Protein AF-A0A9W8ZQU9-F1 (afdb_monomer)

Foldseek 3Di:
DFDWDKDALQCQALQDDDDPLGHPADNQLGFHQGAQVLLQVLLVVVVWDKDKDQQDHRPVCLQRGIMITTRQADPNDGPDPQCPDPRSSSSSSSVSSCVVCVVGGDDPPFALDDPPDDDDDDDDDDDDDDDDDDDDDDDDDDDDDDDDDDDPPDPDPDPDRRGDDDPPDDDPPRRGRPSGPPDPPCVVVVVVVVVVVVVVVPDDDDDDDDDDDDDDDDDDDDDDDDDDDDDDD

Radius of gyration: 33.81 Å; Cα contacts (8 Å, |Δi|>4): 257; chains: 1; bounding box: 69×83×119 Å

pLDDT: mean 73.37, std 24.76, range [27.5, 98.31]

Nearest PDB structures (foldseek):
  4xco-assembly2_B  TM=8.995E-01  e=3.316E-06  Methanocaldococcus jannaschii
  1l9a-assembly1_A  TM=8.900E-01  e=5.916E-06  Methanocaldococcus jannaschii

InterPro domains:
  IPR002778 Signal recognition particle, SRP19 subunit [PF01922] (6-99)
  IPR002778 Signal recognition particle, SRP19 subunit [PTHR17453] (2-133)
  IPR036521 Signal recognition particle, subunit SRP19-like superfamily [G3DSA:3.30.56.30] (1-106)
  IPR036521 Signal recognition particle, subunit SRP19-like superfamily [SSF69695] (2-101)

Structure (mmCIF, N/CA/C/O backbone):
data_AF-A0A9W8ZQU9-F1
#
_entry.id   AF-A0A9W8ZQU9-F1
#
loop_
_atom_site.group_PDB
_atom_site.id
_atom_site.type_symbol
_atom_site.label_atom_id
_atom_site.label_alt_id
_atom_site.label_comp_id
_atom_site.label_asym_id
_atom_site.label_entity_id
_atom_site.label_seq_id
_atom_site.pdbx_PDB_ins_code
_atom_site.Cartn_x
_atom_site.Cartn_y
_atom_site.Cartn_z
_atom_site.occupancy
_atom_site.B_iso_or_equiv
_atom_site.auth_seq_id
_atom_site.auth_comp_id
_atom_site.auth_asym_id
_atom_site.auth_atom_id
_atom_site.pdbx_PDB_model_num
ATOM 1 N N . MET A 1 1 ? -18.386 15.414 2.608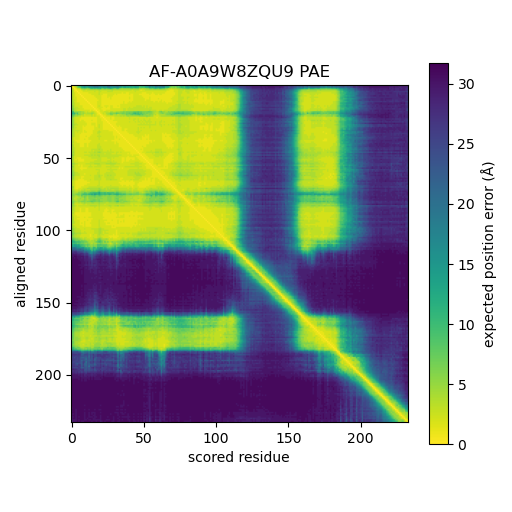 1.00 53.41 1 MET A N 1
ATOM 2 C CA . MET A 1 1 ? -17.257 15.337 1.648 1.00 53.41 1 MET A CA 1
ATOM 3 C C . MET A 1 1 ? -16.616 13.950 1.698 1.00 53.41 1 MET A C 1
ATOM 5 O O . MET A 1 1 ? -16.324 13.458 2.784 1.00 53.41 1 MET A O 1
ATOM 9 N N . ALA A 1 2 ? -16.430 13.291 0.553 1.00 63.94 2 ALA A N 1
ATOM 10 C CA . ALA A 1 2 ? -15.767 11.988 0.476 1.00 63.94 2 ALA A CA 1
ATOM 11 C C . ALA A 1 2 ? -14.252 12.132 0.701 1.00 63.94 2 ALA A C 1
ATOM 13 O O . ALA A 1 2 ? -13.556 12.762 -0.095 1.00 63.94 2 ALA A O 1
ATOM 14 N N . ARG A 1 3 ? -13.722 11.546 1.782 1.00 85.62 3 ARG A N 1
ATOM 15 C CA . ARG A 1 3 ? -12.283 11.587 2.073 1.00 85.62 3 ARG A CA 1
ATOM 16 C C . ARG A 1 3 ? -11.580 10.389 1.441 1.00 85.62 3 ARG A C 1
ATOM 18 O O . ARG A 1 3 ? -11.618 9.279 1.968 1.00 85.62 3 ARG A O 1
ATOM 25 N N . TRP A 1 4 ? -10.874 10.642 0.347 1.00 94.19 4 TRP A N 1
ATOM 26 C CA . TRP A 1 4 ? -10.015 9.657 -0.305 1.00 94.19 4 TRP A CA 1
ATOM 27 C C . TRP A 1 4 ? -8.680 9.529 0.427 1.00 94.19 4 TRP A C 1
ATOM 29 O O . TRP A 1 4 ? -7.994 10.520 0.676 1.00 94.19 4 TRP A O 1
ATOM 39 N N . THR A 1 5 ? -8.294 8.303 0.771 1.00 95.62 5 THR A N 1
ATOM 40 C CA . THR A 1 5 ? -7.029 8.010 1.452 1.00 95.62 5 THR A CA 1
ATOM 41 C C . THR A 1 5 ? -6.006 7.478 0.465 1.00 95.62 5 THR A C 1
ATOM 43 O O . THR A 1 5 ? -6.254 6.480 -0.198 1.00 95.62 5 THR A O 1
ATOM 46 N N . CYS A 1 6 ? -4.834 8.108 0.400 1.00 96.56 6 CYS A N 1
ATOM 47 C CA . CYS A 1 6 ? -3.741 7.629 -0.441 1.00 96.56 6 CYS A CA 1
ATOM 48 C C . CYS A 1 6 ? -3.002 6.456 0.218 1.00 96.56 6 CYS A C 1
ATOM 50 O O . CYS A 1 6 ? -2.602 6.529 1.396 1.00 96.56 6 CYS A O 1
ATOM 52 N N . ILE A 1 7 ? -2.790 5.412 -0.575 1.00 97.81 7 ILE A N 1
ATOM 53 C CA . ILE A 1 7 ? -2.029 4.209 -0.256 1.00 97.81 7 ILE A CA 1
ATOM 54 C C . ILE A 1 7 ? -0.961 4.030 -1.335 1.00 97.81 7 ILE A C 1
ATOM 56 O O . ILE A 1 7 ? -1.252 4.119 -2.526 1.00 97.81 7 ILE A O 1
ATOM 60 N N . TYR A 1 8 ? 0.275 3.804 -0.900 1.00 98.06 8 TYR A N 1
ATOM 61 C CA . TYR A 1 8 ? 1.412 3.507 -1.767 1.00 98.06 8 TYR A CA 1
ATOM 62 C C . TYR A 1 8 ? 1.930 2.097 -1.457 1.00 98.06 8 TYR A C 1
ATOM 64 O O . TYR A 1 8 ? 1.842 1.690 -0.291 1.00 98.06 8 TYR A O 1
ATOM 72 N N . PRO A 1 9 ? 2.520 1.385 -2.436 1.00 97.81 9 PRO A N 1
ATOM 73 C CA . PRO A 1 9 ? 3.070 0.043 -2.234 1.00 97.81 9 PRO A CA 1
ATOM 74 C C . PRO A 1 9 ? 4.054 -0.069 -1.064 1.00 97.81 9 PRO A C 1
ATOM 76 O O . PRO A 1 9 ? 3.943 -0.992 -0.258 1.00 97.81 9 PRO A O 1
ATOM 79 N N . ILE A 1 10 ? 4.926 0.931 -0.878 1.00 97.69 10 ILE A N 1
ATOM 80 C CA . ILE A 1 10 ? 5.896 0.981 0.230 1.00 97.69 10 ILE A CA 1
ATOM 81 C C . ILE A 1 10 ? 5.261 0.787 1.624 1.00 97.69 10 ILE A C 1
ATOM 83 O O . ILE A 1 10 ? 5.916 0.309 2.549 1.00 97.69 10 ILE A O 1
ATOM 87 N N . TYR A 1 11 ? 3.978 1.125 1.810 1.00 98.06 11 TYR A N 1
ATOM 88 C CA . TYR A 1 11 ? 3.310 1.004 3.112 1.00 98.06 11 TYR A CA 1
ATOM 89 C C . TYR A 1 11 ? 3.117 -0.441 3.575 1.00 98.06 11 TYR A C 1
ATOM 91 O O . TYR A 1 11 ? 2.966 -0.659 4.780 1.00 98.06 11 TYR A O 1
ATOM 99 N N . ILE A 1 12 ? 3.164 -1.409 2.661 1.00 97.88 12 ILE A N 1
ATOM 100 C CA . ILE A 1 12 ? 3.008 -2.840 2.948 1.00 97.88 12 ILE A CA 1
ATOM 101 C C . ILE A 1 12 ? 4.205 -3.673 2.466 1.00 97.88 12 ILE A C 1
ATOM 103 O O . ILE A 1 12 ? 4.113 -4.893 2.398 1.00 97.88 12 ILE A O 1
ATOM 107 N N . ASP A 1 13 ? 5.341 -3.034 2.171 1.00 97.00 13 ASP A N 1
ATOM 108 C CA . ASP A 1 13 ? 6.535 -3.705 1.647 1.00 97.00 13 ASP A CA 1
ATOM 109 C C . ASP A 1 13 ? 7.378 -4.357 2.751 1.00 97.00 13 ASP A C 1
ATOM 111 O O . ASP A 1 13 ? 7.954 -3.675 3.605 1.00 97.00 13 ASP A O 1
ATOM 115 N N . ALA A 1 14 ? 7.498 -5.684 2.707 1.00 96.06 14 ALA A N 1
ATOM 116 C CA . ALA A 1 14 ? 8.257 -6.491 3.660 1.00 96.06 14 ALA A CA 1
ATOM 117 C C . ALA A 1 14 ? 9.757 -6.150 3.719 1.00 96.06 14 ALA A C 1
ATOM 119 O O . ALA A 1 14 ? 10.358 -6.288 4.798 1.00 96.06 14 ALA A O 1
ATOM 120 N N . LYS A 1 15 ? 10.322 -5.651 2.604 1.00 93.31 15 LYS A N 1
ATOM 121 C CA . LYS A 1 15 ? 11.734 -5.244 2.469 1.00 93.31 15 LYS A CA 1
ATOM 122 C C . LYS A 1 15 ? 12.073 -4.017 3.313 1.00 93.31 15 LYS A C 1
ATOM 124 O O . LYS A 1 15 ? 13.226 -3.804 3.676 1.00 93.31 15 LYS A O 1
ATOM 129 N N . ARG A 1 16 ? 11.077 -3.188 3.633 1.00 94.56 16 ARG A N 1
ATOM 130 C CA . ARG A 1 16 ? 11.284 -1.906 4.311 1.00 94.56 16 ARG A CA 1
ATOM 131 C C . ARG A 1 16 ? 11.193 -2.053 5.846 1.00 94.56 16 ARG A C 1
ATOM 133 O O . ARG A 1 16 ? 10.518 -2.957 6.357 1.00 94.56 16 ARG A O 1
ATOM 140 N N . PRO A 1 17 ? 11.868 -1.185 6.625 1.00 94.31 17 PRO A N 1
ATOM 141 C CA . PRO A 1 17 ? 11.692 -1.100 8.075 1.00 94.31 17 PRO A CA 1
ATOM 142 C C . PRO A 1 17 ? 10.257 -0.715 8.444 1.00 94.31 17 PRO A C 1
ATOM 144 O O . PRO A 1 17 ? 9.567 -0.020 7.697 1.00 94.31 17 PRO A O 1
ATOM 147 N N . TYR A 1 18 ? 9.829 -1.131 9.638 1.00 94.38 18 TYR A N 1
ATOM 148 C CA . TYR A 1 18 ? 8.574 -0.662 10.222 1.00 94.38 18 TYR A CA 1
ATOM 149 C C . TYR A 1 18 ? 8.735 0.783 10.700 1.00 94.38 18 TYR A C 1
ATOM 151 O O . TYR A 1 18 ? 9.648 1.066 11.473 1.00 94.38 18 TYR A O 1
ATOM 159 N N . GLY A 1 19 ? 7.850 1.681 10.276 1.00 90.69 19 GLY A N 1
ATOM 160 C CA . GLY A 1 19 ? 7.850 3.057 10.756 1.00 90.69 19 GLY A CA 1
ATOM 161 C C . GLY A 1 19 ? 7.095 4.031 9.860 1.00 90.69 19 GLY A C 1
ATOM 162 O O . GLY A 1 19 ? 6.617 3.708 8.768 1.00 90.69 19 GLY A O 1
ATOM 163 N N . THR A 1 20 ? 6.997 5.270 10.332 1.00 83.88 20 THR A N 1
ATOM 164 C CA . THR A 1 20 ? 6.356 6.352 9.584 1.00 83.88 20 THR A CA 1
ATOM 165 C C . THR A 1 20 ? 7.150 6.660 8.311 1.00 83.88 20 THR A C 1
ATOM 167 O O . THR A 1 20 ? 8.362 6.845 8.338 1.00 83.88 20 THR A O 1
ATOM 170 N N . GLY A 1 21 ? 6.454 6.705 7.172 1.00 87.81 21 GLY A N 1
ATOM 171 C CA . GLY A 1 21 ? 7.047 7.018 5.865 1.00 87.81 21 GLY A CA 1
ATOM 172 C C . GLY A 1 21 ? 7.526 5.813 5.049 1.00 87.81 21 GLY A C 1
ATOM 173 O O . GLY A 1 21 ? 7.875 6.000 3.888 1.00 87.81 21 GLY A O 1
ATOM 174 N N . GLN A 1 22 ? 7.503 4.598 5.607 1.00 94.56 22 GLN A N 1
ATOM 175 C CA . GLN A 1 22 ? 7.806 3.350 4.892 1.00 94.56 22 GLN A CA 1
ATOM 176 C C . GLN A 1 22 ? 6.730 2.303 5.212 1.00 94.56 22 GLN A C 1
ATOM 178 O O . GLN A 1 22 ? 5.545 2.642 5.149 1.00 94.56 22 GLN A O 1
ATOM 183 N N . ARG A 1 23 ? 7.101 1.069 5.584 1.00 96.75 23 ARG A N 1
ATOM 184 C CA . ARG A 1 23 ? 6.143 0.019 5.939 1.00 96.75 23 ARG A CA 1
ATOM 185 C C . ARG A 1 23 ? 5.401 0.364 7.231 1.00 96.75 23 ARG A C 1
ATOM 187 O O . ARG A 1 23 ? 6.013 0.663 8.254 1.00 96.75 23 ARG A O 1
ATOM 194 N N . ARG A 1 24 ? 4.073 0.249 7.198 1.00 96.94 24 ARG A N 1
ATOM 195 C CA . ARG A 1 24 ? 3.153 0.594 8.300 1.00 96.94 24 ARG A CA 1
ATOM 196 C C . ARG A 1 24 ? 2.382 -0.603 8.864 1.00 96.94 24 ARG A C 1
ATOM 198 O O . ARG A 1 24 ? 1.516 -0.420 9.714 1.00 96.94 24 ARG A O 1
ATOM 205 N N . VAL A 1 25 ? 2.679 -1.806 8.383 1.00 96.88 25 VAL A N 1
ATOM 206 C CA . VAL A 1 25 ? 2.105 -3.077 8.846 1.00 96.88 25 VAL A CA 1
ATOM 207 C C . VAL A 1 25 ? 3.210 -3.996 9.367 1.00 96.88 25 VAL A C 1
ATOM 209 O O . VAL A 1 25 ? 4.384 -3.844 9.010 1.00 96.88 25 VAL A O 1
ATOM 212 N N . GLU A 1 26 ? 2.852 -4.924 10.250 1.00 95.81 26 GLU A N 1
ATOM 213 C CA . GLU A 1 26 ? 3.770 -5.957 10.742 1.00 95.81 26 GLU A CA 1
ATOM 214 C C . GLU A 1 26 ? 4.335 -6.776 9.585 1.00 95.81 26 GLU A C 1
ATOM 216 O O . GLU A 1 26 ? 3.659 -6.986 8.581 1.00 95.81 26 GLU A O 1
ATOM 221 N N . ARG A 1 27 ? 5.574 -7.264 9.727 1.00 94.81 27 ARG A N 1
ATOM 222 C CA . ARG A 1 27 ? 6.232 -7.971 8.625 1.00 94.81 27 ARG A CA 1
ATOM 223 C C . ARG A 1 27 ? 5.443 -9.205 8.192 1.00 94.81 27 ARG A C 1
ATOM 225 O O . ARG A 1 27 ? 5.189 -9.318 7.009 1.00 94.81 27 ARG A O 1
ATOM 232 N N . ALA A 1 28 ? 4.974 -10.044 9.112 1.00 95.69 28 ALA A N 1
ATOM 233 C CA . ALA A 1 28 ? 4.186 -11.237 8.771 1.00 95.69 28 ALA A CA 1
ATOM 234 C C . ALA A 1 28 ? 2.899 -10.918 7.982 1.00 95.69 28 ALA A C 1
ATOM 236 O O . ALA A 1 28 ? 2.464 -11.699 7.144 1.00 95.69 28 ALA A O 1
ATOM 237 N N . LYS A 1 29 ? 2.317 -9.735 8.215 1.00 96.88 29 LYS A N 1
ATOM 238 C CA . LYS A 1 29 ? 1.134 -9.230 7.505 1.00 96.88 29 LYS A CA 1
ATOM 239 C C . LYS A 1 29 ? 1.488 -8.383 6.284 1.00 96.88 29 LYS A C 1
ATOM 241 O O . LYS A 1 29 ? 0.598 -7.778 5.709 1.00 96.88 29 LYS A O 1
ATOM 246 N N . SER A 1 30 ? 2.764 -8.236 5.943 1.00 97.19 30 SER A N 1
ATOM 247 C CA . SER A 1 30 ? 3.244 -7.461 4.792 1.00 97.19 30 SER A CA 1
ATOM 248 C C . SER A 1 30 ? 3.483 -8.379 3.596 1.00 97.19 30 SER A C 1
ATOM 250 O O . SER A 1 30 ? 3.223 -9.578 3.678 1.00 97.19 30 SER A O 1
ATOM 252 N N . ILE A 1 31 ? 3.937 -7.827 2.476 1.00 97.12 31 ILE A N 1
ATOM 253 C CA . ILE A 1 31 ? 4.062 -8.559 1.215 1.00 97.12 31 ILE A CA 1
ATOM 254 C C . ILE A 1 31 ? 5.461 -8.334 0.647 1.00 97.12 31 ILE A C 1
ATOM 256 O O . ILE A 1 31 ? 6.006 -7.226 0.718 1.00 97.12 31 ILE A O 1
ATOM 260 N N . TRP A 1 32 ? 6.050 -9.382 0.082 1.00 95.50 32 TRP A N 1
ATOM 261 C CA . TRP A 1 32 ? 7.216 -9.277 -0.779 1.00 95.50 32 TRP A CA 1
ATOM 262 C C . TRP A 1 32 ? 6.807 -8.697 -2.131 1.00 95.50 32 TRP A C 1
ATOM 264 O O . TRP A 1 32 ? 5.916 -9.211 -2.793 1.00 95.50 32 TRP A O 1
ATOM 274 N N . TRP A 1 33 ? 7.472 -7.612 -2.532 1.00 95.50 33 TRP A N 1
ATOM 275 C CA . TRP A 1 33 ? 7.246 -6.940 -3.820 1.00 95.50 33 TRP A CA 1
ATOM 276 C C . TRP A 1 33 ? 5.791 -6.474 -4.045 1.00 95.50 33 TRP A C 1
ATOM 278 O O . TRP A 1 33 ? 5.167 -6.843 -5.037 1.00 95.50 33 TRP A O 1
ATOM 288 N N . PRO A 1 34 ? 5.220 -5.640 -3.154 1.00 97.00 34 PRO A N 1
ATOM 289 C CA . PRO A 1 34 ? 3.865 -5.141 -3.356 1.00 97.00 34 PRO A CA 1
ATOM 290 C C . PRO A 1 34 ? 3.790 -4.260 -4.607 1.00 97.00 34 PRO A C 1
ATOM 292 O O . PRO A 1 34 ? 4.613 -3.358 -4.794 1.00 97.00 34 PRO A O 1
ATOM 295 N N . LEU A 1 35 ? 2.760 -4.473 -5.425 1.00 97.25 35 LEU A N 1
ATOM 296 C CA . LEU A 1 35 ? 2.472 -3.658 -6.601 1.00 97.25 35 LEU A CA 1
ATOM 297 C C . LEU A 1 35 ? 1.194 -2.845 -6.400 1.00 97.25 35 LEU A C 1
ATOM 299 O O . LEU A 1 35 ? 0.241 -3.270 -5.748 1.00 97.25 35 LEU A O 1
ATOM 303 N N . SER A 1 36 ? 1.148 -1.659 -7.004 1.00 97.50 36 SER A N 1
ATOM 304 C CA . SER A 1 36 ? -0.037 -0.796 -6.935 1.00 97.50 36 SER A CA 1
ATOM 305 C C . SER A 1 36 ? -1.267 -1.418 -7.608 1.00 97.50 36 SER A C 1
ATOM 307 O O . SER A 1 36 ? -2.381 -1.207 -7.133 1.00 97.50 36 SER A O 1
ATOM 309 N N . LYS A 1 37 ? -1.058 -2.233 -8.653 1.00 97.12 37 LYS A N 1
ATOM 310 C CA . LYS A 1 37 ? -2.103 -3.031 -9.313 1.00 97.12 37 LYS A CA 1
ATOM 311 C C . LYS A 1 37 ? -2.785 -3.992 -8.333 1.00 97.12 37 LYS A C 1
ATOM 313 O O . LYS A 1 37 ? -4.008 -4.018 -8.270 1.00 97.12 37 LYS A O 1
ATOM 318 N N . ASP A 1 38 ? -2.004 -4.707 -7.525 1.00 97.50 38 ASP A N 1
ATOM 319 C CA . ASP A 1 38 ? -2.534 -5.675 -6.556 1.00 97.50 38 ASP A CA 1
ATOM 320 C C . ASP A 1 38 ? -3.331 -4.975 -5.449 1.00 97.50 38 ASP A C 1
ATOM 322 O O . ASP A 1 38 ? -4.369 -5.460 -5.010 1.00 97.50 38 ASP A O 1
ATOM 326 N N . ILE A 1 39 ? -2.883 -3.786 -5.032 1.00 98.19 39 ILE A N 1
ATOM 327 C CA . ILE A 1 39 ? -3.615 -2.950 -4.072 1.00 98.19 39 ILE A CA 1
ATOM 328 C C . ILE A 1 39 ? -4.957 -2.500 -4.660 1.00 98.19 39 ILE A C 1
ATOM 330 O O . ILE A 1 39 ? -5.968 -2.532 -3.956 1.00 98.19 39 ILE A O 1
ATOM 334 N N . ALA A 1 40 ? -4.989 -2.083 -5.928 1.00 98.00 40 ALA A N 1
ATOM 335 C CA . ALA A 1 40 ? -6.224 -1.690 -6.604 1.00 98.00 40 ALA A CA 1
ATOM 336 C C . ALA A 1 40 ? -7.198 -2.876 -6.728 1.00 98.00 40 ALA A C 1
ATOM 338 O O . ALA A 1 40 ? -8.377 -2.749 -6.412 1.00 98.00 40 ALA A O 1
ATOM 339 N N . GLU A 1 41 ? -6.702 -4.056 -7.101 1.00 97.88 41 GLU A N 1
ATOM 340 C CA . GLU A 1 41 ? -7.517 -5.269 -7.166 1.00 97.88 41 GLU A CA 1
ATOM 341 C C . GLU A 1 41 ? -8.068 -5.667 -5.787 1.00 97.88 41 GLU A C 1
ATOM 343 O O . GLU A 1 41 ? -9.265 -5.912 -5.637 1.00 97.88 41 GLU A O 1
ATOM 348 N N . ALA A 1 42 ? -7.221 -5.673 -4.757 1.00 97.69 42 ALA A N 1
ATOM 349 C CA . ALA A 1 42 ? -7.619 -6.002 -3.393 1.00 97.69 42 ALA A CA 1
ATOM 350 C C . ALA A 1 42 ? -8.679 -5.038 -2.845 1.00 97.69 42 ALA A C 1
ATOM 352 O O . ALA A 1 42 ? -9.646 -5.463 -2.219 1.00 97.69 42 ALA A O 1
ATOM 353 N N . THR A 1 43 ? -8.528 -3.738 -3.099 1.00 97.00 43 THR A N 1
ATOM 354 C CA . THR A 1 43 ? -9.495 -2.721 -2.655 1.00 97.00 43 THR A CA 1
ATOM 355 C C . THR A 1 43 ? -10.833 -2.830 -3.384 1.00 97.00 43 THR A C 1
ATOM 357 O O . THR A 1 43 ? -11.873 -2.713 -2.734 1.00 97.00 43 THR A O 1
ATOM 360 N N . ASN A 1 44 ? -10.822 -3.169 -4.677 1.00 96.38 44 ASN A N 1
ATOM 361 C CA . ASN A 1 44 ? -12.033 -3.502 -5.429 1.00 96.38 44 ASN A CA 1
ATOM 362 C C . ASN A 1 44 ? -12.739 -4.745 -4.867 1.00 96.38 44 ASN A C 1
ATOM 364 O O . ASN A 1 44 ? -13.948 -4.712 -4.652 1.00 96.38 44 ASN A O 1
ATOM 368 N N . ARG A 1 45 ? -11.998 -5.818 -4.551 1.00 95.81 45 ARG A N 1
ATOM 369 C CA . ARG A 1 45 ? -12.556 -7.041 -3.935 1.00 95.81 45 ARG A CA 1
ATOM 370 C C . ARG A 1 45 ? -13.164 -6.793 -2.550 1.00 95.81 45 ARG A C 1
ATOM 372 O O . ARG A 1 45 ? -14.117 -7.463 -2.175 1.00 95.81 45 ARG A O 1
ATOM 379 N N . LEU A 1 46 ? -12.647 -5.813 -1.808 1.00 94.62 46 LEU A N 1
ATOM 380 C CA . LEU A 1 46 ? -13.201 -5.373 -0.522 1.00 94.62 46 LEU A CA 1
ATOM 381 C C . LEU A 1 46 ? -14.448 -4.474 -0.663 1.00 94.62 46 LEU A C 1
ATOM 383 O O . LEU A 1 46 ? -14.977 -4.023 0.355 1.00 94.62 46 LEU A O 1
ATOM 387 N N . GLY A 1 47 ? -14.901 -4.179 -1.888 1.00 94.06 47 GLY A N 1
ATOM 388 C CA . GLY A 1 47 ? -16.055 -3.313 -2.148 1.00 94.06 47 GLY A CA 1
ATOM 389 C C . GLY A 1 47 ? -15.806 -1.838 -1.817 1.00 94.06 47 GLY A C 1
ATOM 390 O O . GLY A 1 47 ? -16.745 -1.097 -1.526 1.00 94.06 47 GLY A O 1
ATOM 391 N N . LEU A 1 48 ? -14.543 -1.402 -1.805 1.00 94.69 48 LEU A N 1
ATOM 392 C CA . LEU A 1 48 ? -14.167 -0.021 -1.509 1.00 94.69 48 LEU A CA 1
ATOM 393 C C . LEU A 1 48 ? -14.068 0.802 -2.796 1.00 94.69 48 LEU A C 1
ATOM 395 O O . LEU A 1 48 ? -13.682 0.295 -3.848 1.00 94.69 48 LEU A O 1
ATOM 399 N N . GLY A 1 49 ? -14.362 2.101 -2.703 1.00 94.62 49 GLY A N 1
ATOM 400 C CA . GLY A 1 49 ? -14.139 3.012 -3.826 1.00 94.62 49 GLY A CA 1
ATOM 401 C C . GLY A 1 49 ? -12.642 3.134 -4.112 1.00 94.62 49 GLY A C 1
ATOM 402 O O . GLY A 1 49 ? -11.879 3.511 -3.220 1.00 94.62 49 GLY A O 1
ATOM 403 N N . THR A 1 50 ? -12.224 2.841 -5.341 1.00 97.06 50 THR A N 1
ATOM 404 C CA . THR A 1 50 ? -10.808 2.693 -5.706 1.00 97.06 50 THR A CA 1
ATOM 405 C C . THR A 1 50 ? -10.478 3.524 -6.936 1.00 97.06 50 THR A C 1
ATOM 407 O O . THR A 1 50 ? -11.178 3.466 -7.941 1.00 97.06 50 THR A O 1
ATOM 410 N N . LEU A 1 51 ? -9.384 4.283 -6.870 1.00 97.44 51 LEU A N 1
ATOM 411 C CA . LEU A 1 51 ? -8.828 5.011 -8.008 1.00 97.44 51 LEU A CA 1
ATOM 412 C C . LEU A 1 51 ? -7.320 4.757 -8.082 1.00 97.44 51 LEU A C 1
ATOM 414 O O . LEU A 1 51 ? -6.583 5.048 -7.135 1.00 97.44 51 LEU A O 1
ATOM 418 N N . HIS A 1 52 ? -6.870 4.179 -9.196 1.00 98.19 52 HIS A N 1
ATOM 419 C CA . HIS A 1 52 ? -5.485 3.754 -9.405 1.00 98.19 52 HIS A CA 1
ATOM 420 C C . HIS A 1 52 ? -4.735 4.757 -10.281 1.00 98.19 52 HIS A C 1
ATOM 422 O O . HIS A 1 52 ? -5.060 4.968 -11.443 1.00 98.19 52 HIS A O 1
ATOM 428 N N . GLU A 1 53 ? -3.707 5.376 -9.717 1.00 97.69 53 GLU A N 1
ATOM 429 C CA . GLU A 1 53 ? -2.833 6.322 -10.401 1.00 97.69 53 GLU A CA 1
ATOM 430 C C . GLU A 1 53 ? -1.468 5.665 -10.626 1.00 97.69 53 GLU A C 1
ATOM 432 O O . GLU A 1 53 ? -0.580 5.722 -9.771 1.00 97.69 53 GLU A O 1
ATOM 437 N N . VAL A 1 54 ? -1.301 5.024 -11.781 1.00 96.31 54 VAL A N 1
ATOM 438 C CA . VAL A 1 54 ? -0.101 4.237 -12.116 1.00 96.31 54 VAL A CA 1
ATOM 439 C C . VAL A 1 54 ? 1.191 5.061 -12.153 1.00 96.31 54 VAL A C 1
ATOM 441 O O . VAL A 1 54 ? 2.238 4.570 -11.749 1.00 96.31 54 VAL A O 1
ATOM 444 N N . ASN A 1 55 ? 1.108 6.338 -12.539 1.00 94.94 55 ASN A N 1
ATOM 445 C CA . ASN A 1 55 ? 2.273 7.209 -12.750 1.00 94.94 55 ASN A CA 1
ATOM 446 C C . ASN A 1 55 ? 2.736 7.963 -11.489 1.00 94.94 55 ASN A C 1
ATOM 448 O O . ASN A 1 55 ? 3.682 8.747 -11.548 1.00 94.94 55 ASN A O 1
ATOM 452 N N . LYS A 1 56 ? 2.055 7.812 -10.344 1.00 96.94 56 LYS A N 1
ATOM 453 C CA . LYS A 1 56 ? 2.416 8.523 -9.105 1.00 96.94 56 LYS A CA 1
ATOM 454 C C . LYS A 1 56 ? 3.258 7.634 -8.208 1.00 96.94 56 LYS A C 1
ATOM 456 O O . LYS A 1 56 ? 2.802 6.571 -7.818 1.00 96.94 56 LYS A O 1
ATOM 461 N N . ALA A 1 57 ? 4.437 8.092 -7.805 1.00 96.19 57 ALA A N 1
ATOM 462 C CA . ALA A 1 57 ? 5.307 7.352 -6.896 1.00 96.19 57 ALA A CA 1
ATOM 463 C C . ALA A 1 57 ? 5.378 7.997 -5.506 1.00 96.19 57 ALA A C 1
ATOM 465 O O . ALA A 1 57 ? 5.090 9.184 -5.325 1.00 96.19 57 ALA A O 1
ATOM 466 N N . HIS A 1 58 ? 5.763 7.204 -4.507 1.00 96.75 58 HIS A N 1
ATOM 467 C CA . HIS A 1 58 ? 6.107 7.737 -3.194 1.00 96.75 58 HIS A CA 1
ATOM 468 C C . HIS A 1 58 ? 7.526 8.338 -3.254 1.00 96.75 58 HIS A C 1
ATOM 470 O O . HIS A 1 58 ? 8.405 7.691 -3.813 1.00 96.75 58 HIS A O 1
ATOM 476 N N . PRO A 1 59 ? 7.820 9.499 -2.633 1.00 95.19 59 PRO A N 1
ATOM 477 C CA . PRO A 1 59 ? 9.153 10.118 -2.722 1.00 95.19 59 PRO A CA 1
ATOM 478 C C . PRO A 1 59 ? 10.307 9.227 -2.234 1.00 95.19 59 PRO A C 1
ATOM 480 O O . PRO A 1 59 ? 11.427 9.333 -2.712 1.00 95.19 59 PRO A O 1
ATOM 483 N N . ARG A 1 60 ? 10.027 8.325 -1.281 1.00 95.25 60 ARG A N 1
ATOM 484 C CA . ARG A 1 60 ? 10.994 7.334 -0.763 1.00 95.25 60 ARG A CA 1
ATOM 485 C C . ARG A 1 60 ? 11.041 6.011 -1.547 1.00 95.25 60 ARG A C 1
ATOM 487 O O . ARG A 1 60 ? 11.761 5.115 -1.132 1.00 95.25 60 ARG A O 1
ATOM 494 N N . ASP A 1 61 ? 10.224 5.862 -2.588 1.00 94.81 61 ASP A N 1
ATOM 495 C CA . ASP A 1 61 ? 10.070 4.631 -3.383 1.00 94.81 61 ASP A CA 1
ATOM 496 C C . ASP A 1 61 ? 9.753 4.986 -4.843 1.00 94.81 61 ASP A C 1
ATOM 498 O O . ASP A 1 61 ? 8.722 4.603 -5.395 1.00 94.81 61 ASP A O 1
ATOM 502 N N . TRP A 1 62 ? 10.599 5.822 -5.447 1.00 94.44 62 TRP A N 1
ATOM 503 C CA . TRP A 1 62 ? 10.391 6.317 -6.812 1.00 94.44 62 TRP A CA 1
ATOM 504 C C . TRP A 1 62 ? 10.486 5.195 -7.864 1.00 94.44 62 TRP A C 1
ATOM 506 O O . TRP A 1 62 ? 9.872 5.292 -8.923 1.00 94.44 62 TRP A O 1
ATOM 516 N N . GLU A 1 63 ? 11.202 4.115 -7.540 1.00 93.44 63 GLU A N 1
ATOM 517 C CA . GLU A 1 63 ? 11.401 2.922 -8.372 1.00 93.44 63 GLU A CA 1
ATOM 518 C C . GLU A 1 63 ? 10.149 2.036 -8.498 1.00 93.44 63 GLU A C 1
ATOM 520 O O . GLU A 1 63 ? 10.017 1.295 -9.470 1.00 93.44 63 GLU A O 1
ATOM 525 N N . ASN A 1 64 ? 9.205 2.115 -7.555 1.00 95.31 64 ASN A N 1
ATOM 526 C CA . ASN A 1 64 ? 7.963 1.338 -7.573 1.00 95.31 64 ASN A CA 1
ATOM 527 C C . ASN A 1 64 ? 6.744 2.268 -7.703 1.00 95.31 64 ASN A C 1
ATOM 529 O O . ASN A 1 64 ? 6.062 2.567 -6.714 1.00 95.31 64 ASN A O 1
ATOM 533 N N . PRO A 1 65 ? 6.470 2.778 -8.917 1.00 96.25 65 PRO A N 1
ATOM 534 C CA . PRO A 1 65 ? 5.402 3.733 -9.127 1.00 96.25 65 PRO A CA 1
ATOM 535 C C . PRO A 1 65 ? 4.020 3.100 -8.973 1.00 96.25 65 PRO A C 1
ATOM 537 O O . PRO A 1 65 ? 3.743 1.947 -9.329 1.00 96.25 65 PRO A O 1
ATOM 540 N N . GLY A 1 66 ? 3.131 3.928 -8.447 1.00 96.88 66 GLY A N 1
ATOM 541 C CA . GLY A 1 66 ? 1.718 3.682 -8.300 1.00 96.88 66 GLY A CA 1
ATOM 542 C C . GLY A 1 66 ? 1.177 4.220 -6.980 1.00 96.88 66 GLY A C 1
ATOM 543 O O . GLY A 1 66 ? 1.754 4.034 -5.904 1.00 96.88 66 GLY A O 1
ATOM 544 N N . ARG A 1 67 ? 0.013 4.857 -7.056 1.00 98.06 67 ARG A N 1
ATOM 545 C CA . ARG A 1 67 ? -0.755 5.321 -5.902 1.00 98.06 67 ARG A CA 1
ATOM 546 C C . ARG A 1 67 ? -2.190 4.860 -6.048 1.00 98.06 67 ARG A C 1
ATOM 548 O O . ARG A 1 67 ? -2.791 5.028 -7.101 1.00 98.06 67 ARG A O 1
ATOM 555 N N . VAL A 1 68 ? -2.757 4.316 -4.981 1.00 98.31 68 VAL A N 1
ATOM 556 C CA . VAL A 1 68 ? -4.175 3.958 -4.941 1.00 98.31 68 VAL A CA 1
ATOM 557 C C . VAL A 1 68 ? -4.875 4.894 -3.969 1.00 98.31 68 VAL A C 1
ATOM 559 O O . VAL A 1 68 ? -4.491 5.007 -2.801 1.00 98.31 68 VAL A O 1
ATOM 562 N N . ARG A 1 69 ? -5.882 5.617 -4.455 1.00 97.81 69 ARG A N 1
ATOM 563 C CA . ARG A 1 69 ? -6.788 6.396 -3.614 1.00 97.81 69 ARG A CA 1
ATOM 564 C C . ARG A 1 69 ? -7.965 5.505 -3.253 1.00 97.81 69 ARG A C 1
ATOM 566 O O . ARG A 1 69 ? -8.657 5.012 -4.134 1.00 97.81 69 ARG A O 1
ATOM 573 N N . VAL A 1 70 ? -8.182 5.330 -1.955 1.00 97.06 70 VAL A N 1
ATOM 574 C CA . VAL A 1 70 ? -9.228 4.460 -1.419 1.00 97.06 70 VAL A CA 1
ATOM 575 C C . VAL A 1 70 ? -10.233 5.281 -0.632 1.00 97.06 70 VAL A C 1
ATOM 577 O O . VAL A 1 70 ? -9.878 5.991 0.319 1.00 97.06 70 VAL A O 1
ATOM 580 N N . GLN A 1 71 ? -11.495 5.163 -1.008 1.00 95.31 71 GLN A N 1
ATOM 581 C CA . GLN A 1 71 ? -12.626 5.629 -0.234 1.00 95.31 71 GLN A CA 1
ATOM 582 C C . GLN A 1 71 ? -13.080 4.488 0.678 1.00 95.31 71 GLN A C 1
ATOM 584 O O . GLN A 1 71 ? -13.657 3.507 0.233 1.00 95.31 71 GLN A O 1
ATOM 589 N N . TRP A 1 72 ? -12.788 4.617 1.971 1.00 93.19 72 TRP A N 1
ATOM 590 C CA . TRP A 1 72 ? -13.216 3.672 3.015 1.00 93.19 72 TRP A CA 1
ATOM 591 C C . TRP A 1 72 ? -14.179 4.317 4.024 1.00 93.19 72 TRP A C 1
ATOM 593 O O . TRP A 1 72 ? -14.747 3.647 4.885 1.00 93.19 72 TRP A O 1
ATOM 603 N N . LYS A 1 73 ? -14.383 5.635 3.887 1.00 92.19 73 LYS A N 1
ATOM 604 C CA . LYS A 1 73 ? -15.374 6.440 4.601 1.00 92.19 73 LYS A CA 1
ATOM 605 C C . LYS A 1 73 ? -16.175 7.249 3.585 1.00 92.19 73 LYS A C 1
ATOM 607 O O . LYS A 1 73 ? -15.589 8.015 2.813 1.00 92.19 73 LYS A O 1
ATOM 612 N N . LYS A 1 74 ? -17.497 7.117 3.603 1.00 90.06 74 LYS A N 1
ATOM 613 C CA . LYS A 1 74 ? -18.422 7.891 2.768 1.00 90.06 74 LYS A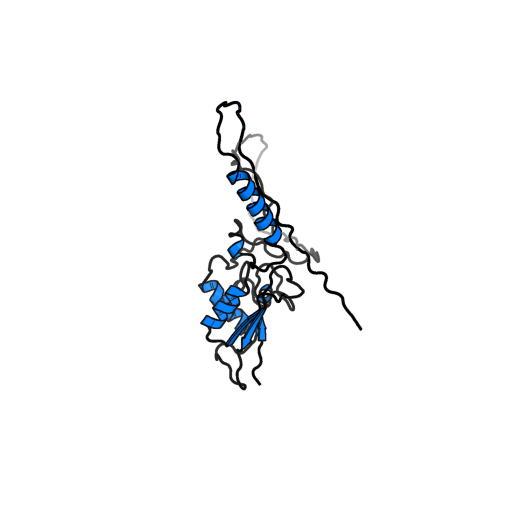 CA 1
ATOM 614 C C . LYS A 1 74 ? -19.422 8.584 3.687 1.00 90.06 74 LYS A C 1
ATOM 616 O O . LYS A 1 74 ? -20.026 7.928 4.522 1.00 90.06 74 LYS A O 1
ATOM 621 N N . GLU A 1 75 ? -19.520 9.911 3.580 1.00 86.75 75 GLU A N 1
ATOM 622 C CA . GLU A 1 75 ? -20.485 10.721 4.356 1.00 86.75 75 GLU A CA 1
ATOM 623 C C . GLU A 1 75 ? -20.442 10.459 5.876 1.00 86.75 75 GLU A C 1
ATOM 625 O O . GLU A 1 75 ? -21.456 10.402 6.554 1.00 86.75 75 GLU A O 1
ATOM 630 N N . GLY A 1 76 ? -19.239 10.259 6.427 1.00 83.06 76 GLY A N 1
ATOM 631 C CA . GLY A 1 76 ? -19.047 9.974 7.855 1.00 83.06 76 GLY A CA 1
ATOM 632 C C . GLY A 1 76 ? -19.267 8.510 8.255 1.00 83.06 76 GLY A C 1
ATOM 633 O O . GLY A 1 76 ? -18.813 8.108 9.324 1.00 83.06 76 GLY A O 1
ATOM 634 N N . ARG A 1 77 ? -19.849 7.679 7.382 1.00 86.94 77 ARG A N 1
ATOM 635 C CA . ARG A 1 77 ? -20.038 6.241 7.603 1.00 86.94 77 ARG A CA 1
ATOM 636 C C . ARG A 1 77 ? -18.852 5.429 7.071 1.00 86.94 77 ARG A C 1
ATOM 638 O O . ARG A 1 77 ? -18.274 5.744 6.027 1.00 86.94 77 ARG A O 1
ATOM 645 N N . LEU A 1 78 ? -18.475 4.375 7.796 1.00 90.44 78 LEU A N 1
ATOM 646 C CA . LEU A 1 78 ? -17.510 3.379 7.320 1.00 90.44 78 LEU A CA 1
ATOM 647 C C . LEU A 1 78 ? -18.156 2.558 6.199 1.00 90.44 78 LEU A C 1
ATOM 649 O O . LEU A 1 78 ? -19.270 2.074 6.373 1.00 90.44 78 LEU A O 1
ATOM 653 N N . MET A 1 79 ? -17.462 2.380 5.073 1.00 89.44 79 MET A N 1
ATOM 654 C CA . MET A 1 79 ? -17.962 1.503 4.001 1.00 89.44 79 MET A CA 1
ATOM 655 C C . MET A 1 79 ? -17.938 0.030 4.417 1.00 89.44 79 MET A C 1
ATOM 657 O O . MET A 1 79 ? -18.807 -0.738 4.030 1.00 89.44 79 MET A O 1
ATOM 661 N N . ASN A 1 80 ? -16.966 -0.342 5.249 1.00 88.19 80 ASN A N 1
ATOM 662 C CA . ASN A 1 80 ? -16.866 -1.656 5.863 1.00 88.19 80 ASN A CA 1
ATOM 663 C C . ASN A 1 80 ? -16.638 -1.472 7.371 1.00 88.19 80 ASN A C 1
ATOM 665 O O . ASN A 1 80 ? -15.677 -0.813 7.777 1.00 88.19 80 ASN A O 1
ATOM 669 N N . SER A 1 81 ? -17.516 -2.041 8.201 1.00 89.38 81 SER A N 1
ATOM 670 C CA . SER A 1 81 ? -17.471 -1.923 9.667 1.00 89.38 81 SER A CA 1
ATOM 671 C C . SER A 1 81 ? -16.218 -2.553 10.291 1.00 89.38 81 SER A C 1
ATOM 673 O O . SER A 1 81 ? -15.800 -2.134 11.375 1.00 89.38 81 SER A O 1
ATOM 675 N N . ALA A 1 82 ? -15.574 -3.496 9.593 1.00 90.94 82 ALA A N 1
ATOM 676 C CA . ALA A 1 82 ? -14.302 -4.086 10.000 1.00 90.94 82 ALA A CA 1
ATOM 677 C C . ALA A 1 82 ? -13.123 -3.099 9.879 1.00 90.94 82 ALA A C 1
ATOM 679 O O . ALA A 1 82 ? -12.122 -3.232 10.583 1.00 90.94 82 ALA A O 1
ATOM 680 N N . ILE A 1 83 ? -13.235 -2.077 9.021 1.00 93.94 83 ILE A N 1
ATOM 681 C CA . ILE A 1 83 ? -12.157 -1.127 8.728 1.00 93.94 83 ILE A CA 1
ATOM 682 C C . ILE A 1 83 ? -12.412 0.191 9.467 1.00 93.94 83 ILE A C 1
ATOM 684 O O . ILE A 1 83 ? -12.984 1.138 8.927 1.00 93.94 83 ILE A O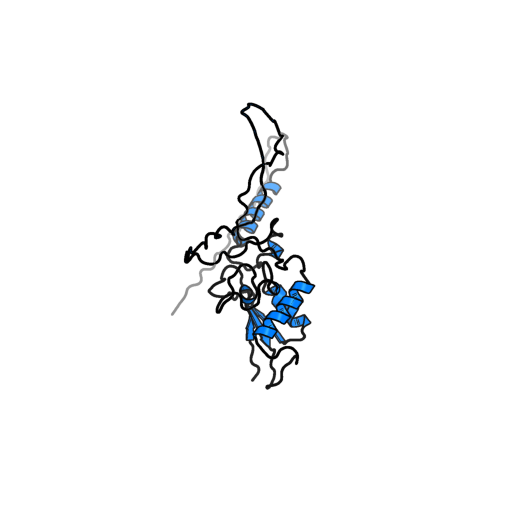 1
ATOM 688 N N . LYS A 1 84 ? -11.950 0.282 10.718 1.00 92.69 84 LYS A N 1
ATOM 689 C CA . LYS A 1 84 ? -12.132 1.473 11.574 1.00 92.69 84 LYS A CA 1
ATOM 690 C C . LYS A 1 84 ? -10.955 2.446 11.487 1.00 92.69 84 LYS A C 1
ATOM 692 O O . LYS A 1 84 ? -11.130 3.661 11.621 1.00 92.69 84 LYS A O 1
ATOM 697 N N . THR A 1 85 ? -9.754 1.935 11.212 1.00 94.75 85 THR A N 1
ATOM 698 C CA . THR A 1 85 ? -8.508 2.718 11.161 1.00 94.75 85 THR A CA 1
ATOM 699 C C . THR A 1 85 ? -7.748 2.544 9.846 1.00 94.75 85 THR A C 1
ATOM 701 O O . THR A 1 85 ? -7.900 1.549 9.140 1.00 94.75 85 THR A O 1
ATOM 704 N N . LYS A 1 86 ? -6.844 3.488 9.536 1.00 94.19 86 LYS A N 1
ATOM 705 C CA . LYS A 1 86 ? -5.953 3.361 8.369 1.00 94.19 86 LYS A CA 1
ATOM 706 C C . LYS A 1 86 ? -5.011 2.154 8.489 1.00 94.19 86 LYS A C 1
ATOM 708 O O . LYS A 1 86 ? -4.675 1.567 7.468 1.00 94.19 86 LYS A O 1
ATOM 713 N N . LYS A 1 87 ? -4.593 1.775 9.705 1.00 95.75 87 LYS A N 1
ATOM 714 C CA . LYS A 1 87 ? -3.778 0.567 9.922 1.00 95.75 87 LYS A CA 1
ATOM 715 C C . LYS A 1 87 ? -4.565 -0.683 9.523 1.00 95.75 87 LYS A C 1
ATOM 717 O O . LYS A 1 87 ? -4.069 -1.452 8.713 1.00 95.75 87 LYS A O 1
ATOM 722 N N . GLN A 1 88 ? -5.806 -0.811 9.998 1.00 96.44 88 GLN A N 1
ATOM 723 C CA . GLN A 1 88 ? -6.693 -1.923 9.634 1.00 96.44 88 GLN A CA 1
ATOM 724 C C . GLN A 1 88 ? -6.981 -1.969 8.134 1.00 96.44 88 GLN A C 1
ATOM 726 O O . GLN A 1 88 ? -6.991 -3.045 7.557 1.00 96.44 88 GLN A O 1
ATOM 731 N N . LEU A 1 89 ? -7.152 -0.814 7.480 1.00 97.06 89 LEU A N 1
ATOM 732 C CA . LEU A 1 89 ? -7.290 -0.761 6.023 1.00 97.06 89 LEU A CA 1
ATOM 733 C C . LEU A 1 89 ? -6.074 -1.387 5.325 1.00 97.06 89 LEU A C 1
ATOM 735 O O . LEU A 1 89 ? -6.239 -2.200 4.425 1.00 97.06 89 LEU A O 1
ATOM 739 N N . LEU A 1 90 ? -4.859 -1.025 5.751 1.00 97.81 90 LEU A N 1
ATOM 740 C CA . LEU A 1 90 ? -3.631 -1.584 5.182 1.00 97.81 90 LEU A CA 1
ATOM 741 C C . LEU A 1 90 ? -3.488 -3.079 5.480 1.00 97.81 90 LEU A C 1
ATOM 743 O O . LEU A 1 90 ? -3.084 -3.820 4.593 1.00 97.81 90 LEU A O 1
ATOM 747 N N . GLU A 1 91 ? -3.828 -3.523 6.691 1.00 97.69 91 GLU A N 1
ATOM 748 C CA . GLU A 1 91 ? -3.806 -4.943 7.057 1.00 97.69 91 GLU A CA 1
ATOM 749 C C . GLU A 1 91 ? -4.812 -5.749 6.224 1.00 97.69 91 GLU A C 1
ATOM 751 O O . GLU A 1 91 ? -4.427 -6.766 5.664 1.00 97.69 91 GLU A O 1
ATOM 756 N N . MET A 1 92 ? -6.050 -5.273 6.048 1.00 97.31 92 MET A N 1
ATOM 757 C CA . MET A 1 92 ? -7.072 -5.952 5.236 1.00 97.31 92 MET A CA 1
ATOM 758 C C . MET A 1 92 ? -6.696 -6.029 3.756 1.00 97.31 92 MET A C 1
ATOM 760 O O . MET A 1 92 ? -6.849 -7.079 3.140 1.00 97.31 92 MET A O 1
ATOM 764 N N . ILE A 1 93 ? -6.169 -4.940 3.186 1.00 97.94 93 ILE A N 1
ATOM 765 C CA . ILE A 1 93 ? -5.643 -4.946 1.813 1.00 97.94 93 ILE A CA 1
ATOM 766 C C . ILE A 1 93 ? -4.512 -5.962 1.699 1.00 97.94 93 ILE A C 1
ATOM 768 O O . ILE A 1 93 ? -4.474 -6.738 0.750 1.00 97.94 93 ILE A O 1
ATOM 772 N N . SER A 1 94 ? -3.596 -5.958 2.666 1.00 97.94 94 SER A N 1
ATOM 773 C CA . SER A 1 94 ? -2.446 -6.845 2.630 1.00 97.94 94 SER A CA 1
ATOM 774 C C . SER A 1 94 ? -2.866 -8.311 2.719 1.00 97.94 94 SER A C 1
ATOM 776 O O . SER A 1 94 ? -2.461 -9.105 1.879 1.00 97.94 94 SER A O 1
ATOM 778 N N . LEU A 1 95 ? -3.763 -8.653 3.650 1.00 97.38 95 LEU A N 1
ATOM 779 C CA . LEU A 1 95 ? -4.355 -9.989 3.771 1.00 97.38 95 LEU A CA 1
ATOM 780 C C . LEU A 1 95 ? -5.047 -10.430 2.476 1.00 97.38 95 LEU A C 1
ATOM 782 O O . LEU A 1 95 ? -4.860 -11.559 2.033 1.00 97.38 95 LEU A O 1
ATOM 786 N N . GLN A 1 96 ? -5.788 -9.531 1.824 1.00 97.69 96 GLN A N 1
ATOM 787 C CA . GLN A 1 96 ? -6.438 -9.843 0.554 1.00 97.69 96 GLN A CA 1
ATOM 788 C C . GLN A 1 96 ? -5.423 -10.169 -0.550 1.00 97.69 96 GLN A C 1
ATOM 790 O O . GLN A 1 96 ? -5.644 -11.096 -1.324 1.00 97.69 96 GLN A O 1
ATOM 795 N N . ILE A 1 97 ? -4.300 -9.448 -0.616 1.00 97.88 97 ILE A N 1
ATOM 796 C CA . ILE A 1 97 ? -3.223 -9.759 -1.567 1.00 97.88 97 ILE A CA 1
ATOM 797 C C . ILE A 1 97 ? -2.532 -11.072 -1.184 1.00 97.88 97 ILE A C 1
ATOM 799 O O . I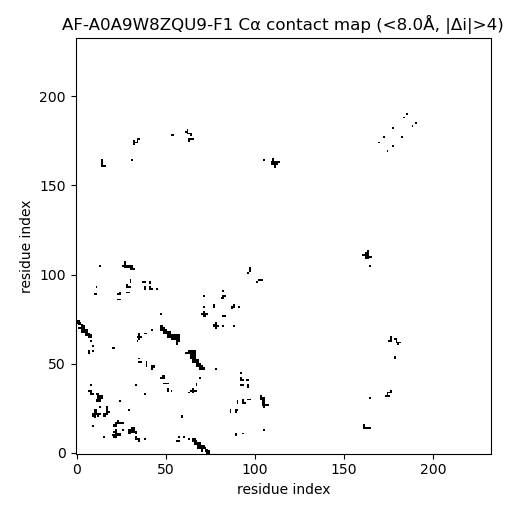LE A 1 97 ? -2.249 -11.867 -2.069 1.00 97.88 97 ILE A O 1
ATOM 803 N N . GLN A 1 98 ? -2.303 -11.340 0.106 1.00 97.38 98 GLN A N 1
ATOM 804 C CA . GLN A 1 98 ? -1.720 -12.603 0.577 1.00 97.38 98 GLN A CA 1
ATOM 805 C C . GLN A 1 98 ? -2.585 -13.820 0.208 1.00 97.38 98 GLN A C 1
ATOM 807 O O . GLN A 1 98 ? -2.039 -14.873 -0.104 1.00 97.38 98 GLN A O 1
ATOM 812 N N . HIS A 1 99 ? -3.915 -13.679 0.189 1.00 96.81 99 HIS A N 1
ATOM 813 C CA . HIS A 1 99 ? -4.813 -14.728 -0.304 1.00 96.81 99 HIS A CA 1
ATOM 814 C C . HIS A 1 99 ? -4.681 -14.974 -1.813 1.00 96.81 99 HIS A C 1
ATOM 816 O O . HIS A 1 99 ? -4.824 -16.108 -2.255 1.00 96.81 99 HIS A O 1
ATOM 822 N N . ILE A 1 100 ? -4.422 -13.929 -2.605 1.00 95.06 100 ILE A N 1
ATOM 823 C CA . ILE A 1 100 ? -4.265 -14.036 -4.066 1.00 95.06 100 ILE A CA 1
ATOM 824 C C . ILE A 1 100 ? -2.856 -14.532 -4.430 1.00 95.06 100 ILE A C 1
ATOM 826 O O . ILE A 1 100 ? -2.698 -15.274 -5.394 1.00 95.06 100 ILE A O 1
ATOM 830 N N . LYS A 1 101 ? -1.843 -14.112 -3.661 1.00 94.81 101 LYS A N 1
ATOM 831 C CA . LYS A 1 101 ? -0.410 -14.343 -3.895 1.00 94.81 101 LYS A CA 1
ATOM 832 C C . LYS A 1 101 ? 0.287 -14.864 -2.628 1.00 94.81 101 LYS A C 1
ATOM 834 O O . LYS A 1 101 ? 1.027 -14.114 -1.974 1.00 94.81 101 LYS A O 1
ATOM 839 N N . PRO A 1 102 ? 0.039 -16.124 -2.228 1.00 94.62 102 PRO A N 1
ATOM 840 C CA . PRO A 1 102 ? 0.598 -16.698 -1.003 1.00 94.62 102 PRO A CA 1
ATOM 841 C C . PRO A 1 102 ? 2.127 -16.869 -1.032 1.00 94.62 102 PRO A C 1
ATOM 843 O O . PRO A 1 102 ? 2.758 -16.987 0.024 1.00 94.62 102 PRO A O 1
ATOM 846 N N . GLU A 1 103 ? 2.735 -16.863 -2.217 1.00 92.06 103 GLU A N 1
ATOM 847 C CA . GLU A 1 103 ? 4.182 -16.908 -2.440 1.00 92.06 103 GLU A CA 1
ATOM 848 C C . GLU A 1 103 ? 4.892 -15.631 -1.971 1.00 92.06 103 GLU A C 1
ATOM 850 O O . GLU A 1 103 ? 6.040 -15.677 -1.531 1.00 92.06 103 GLU A O 1
ATOM 855 N N . ASN A 1 104 ? 4.188 -14.497 -1.966 1.00 94.25 104 ASN A N 1
ATOM 856 C CA . ASN A 1 104 ? 4.744 -13.214 -1.545 1.00 94.25 104 ASN A CA 1
ATOM 857 C C . ASN A 1 104 ? 4.651 -12.989 -0.027 1.00 94.25 104 ASN A C 1
ATOM 859 O O . ASN A 1 104 ? 4.954 -11.899 0.459 1.00 94.25 104 ASN A O 1
ATOM 863 N N . ILE A 1 105 ? 4.235 -13.989 0.752 1.00 95.12 105 ILE A N 1
ATOM 864 C CA . ILE A 1 105 ? 4.121 -13.863 2.207 1.00 95.12 105 ILE A CA 1
ATOM 865 C C . ILE A 1 105 ? 5.513 -13.995 2.853 1.00 95.12 105 ILE A C 1
ATOM 867 O O . ILE A 1 105 ? 6.173 -15.025 2.702 1.00 95.12 105 ILE A O 1
ATOM 871 N N . PRO A 1 106 ? 5.973 -13.006 3.638 1.00 93.56 106 PRO A N 1
ATOM 872 C CA . PRO A 1 106 ? 7.195 -13.126 4.422 1.00 93.56 106 PRO A CA 1
ATOM 873 C C . PRO A 1 106 ? 6.984 -14.066 5.615 1.00 93.56 106 PRO A C 1
ATOM 875 O O . PRO A 1 106 ? 6.247 -13.755 6.552 1.00 93.56 106 PRO A O 1
ATOM 878 N N . ARG A 1 107 ? 7.676 -15.209 5.596 1.00 90.31 107 ARG A N 1
ATOM 879 C CA . ARG A 1 107 ? 7.609 -16.240 6.642 1.00 90.31 107 ARG A CA 1
ATOM 880 C C . ARG A 1 107 ? 8.839 -16.185 7.560 1.00 90.31 107 ARG A C 1
ATOM 882 O O . ARG A 1 107 ? 9.937 -15.903 7.078 1.00 90.31 107 ARG A O 1
ATOM 889 N N . PRO A 1 108 ? 8.681 -16.419 8.874 1.00 87.25 108 PRO A N 1
ATOM 890 C CA . PRO A 1 108 ? 9.809 -16.655 9.768 1.00 87.25 108 PRO A CA 1
ATOM 891 C C . PRO A 1 108 ? 10.419 -18.054 9.525 1.00 87.25 108 PRO A C 1
ATOM 893 O O . PRO A 1 108 ? 9.677 -18.967 9.167 1.00 87.25 108 PRO A O 1
ATOM 896 N N . PRO A 1 109 ? 11.730 -18.250 9.764 1.00 86.38 109 PRO A N 1
ATOM 897 C CA . PRO A 1 109 ? 12.711 -17.251 10.194 1.00 86.38 109 PRO A CA 1
ATOM 898 C C . PRO A 1 109 ? 13.084 -16.278 9.062 1.00 86.38 109 PRO A C 1
ATOM 900 O O . PRO A 1 109 ? 13.327 -16.679 7.929 1.00 86.38 109 PRO A O 1
ATOM 903 N N . TYR A 1 110 ? 13.144 -14.976 9.365 1.00 85.56 110 TYR A N 1
ATOM 904 C CA . TYR A 1 110 ? 13.528 -13.979 8.365 1.00 85.56 110 TYR A CA 1
ATOM 905 C C . TYR A 1 110 ? 15.053 -13.940 8.216 1.00 85.56 110 TYR A C 1
ATOM 907 O O . TYR A 1 110 ? 15.740 -13.531 9.154 1.00 85.56 110 TYR A O 1
ATOM 915 N N . SER A 1 111 ? 15.577 -14.314 7.047 1.00 84.62 111 SER A N 1
ATOM 916 C CA . SER A 1 111 ? 17.013 -14.202 6.769 1.00 84.62 111 SER A CA 1
ATOM 917 C C . SER A 1 111 ? 17.440 -12.736 6.724 1.00 84.62 111 SER A C 1
ATOM 919 O O . SER A 1 111 ? 16.817 -11.937 6.032 1.00 84.62 111 SER A O 1
ATOM 921 N N . THR A 1 112 ? 18.485 -12.365 7.464 1.00 84.12 112 THR A N 1
ATOM 922 C CA . THR A 1 112 ? 19.078 -11.012 7.467 1.00 84.12 112 THR A CA 1
ATOM 923 C C . THR A 1 112 ? 20.465 -10.968 6.831 1.00 84.12 112 THR A C 1
ATOM 925 O O . THR A 1 112 ? 21.051 -9.887 6.735 1.00 84.12 112 THR A O 1
ATOM 928 N N . SER A 1 113 ? 20.985 -12.122 6.399 1.00 78.50 113 SER A N 1
ATOM 929 C CA . SER A 1 113 ? 22.221 -12.200 5.629 1.00 78.50 113 SER A CA 1
ATOM 930 C C . SER A 1 113 ? 21.871 -12.185 4.144 1.00 78.50 113 SER A C 1
ATOM 932 O O . SER A 1 113 ? 21.016 -12.976 3.735 1.00 78.50 113 SER A O 1
ATOM 934 N N . PRO A 1 114 ? 22.507 -11.333 3.321 1.00 65.06 114 PRO A N 1
ATOM 935 C CA . PRO A 1 114 ? 22.529 -11.595 1.891 1.00 65.06 114 PRO A CA 1
ATOM 936 C C . PRO A 1 114 ? 23.160 -12.978 1.694 1.00 65.06 114 PRO A C 1
ATOM 938 O O . PRO A 1 114 ? 24.134 -13.311 2.376 1.00 65.06 114 PRO A O 1
ATOM 941 N N . ALA A 1 115 ? 22.566 -13.809 0.841 1.00 60.91 115 ALA A N 1
ATOM 942 C CA . ALA A 1 115 ? 23.187 -15.061 0.448 1.00 60.91 115 ALA A CA 1
ATOM 943 C C . ALA A 1 115 ? 24.472 -14.701 -0.305 1.00 60.91 115 ALA A C 1
ATOM 945 O O . ALA A 1 115 ? 24.435 -14.235 -1.441 1.00 60.91 115 ALA A O 1
ATOM 946 N N . THR A 1 116 ? 25.622 -14.831 0.352 1.00 48.78 116 THR A N 1
ATOM 947 C CA . THR A 1 116 ? 26.901 -14.851 -0.348 1.00 48.78 116 THR A CA 1
ATOM 948 C C . THR A 1 116 ? 26.875 -16.131 -1.169 1.00 48.78 116 THR A C 1
ATOM 950 O O . THR A 1 116 ? 26.934 -17.220 -0.600 1.00 48.78 116 THR A O 1
ATOM 953 N N . GLY A 1 117 ? 26.659 -16.012 -2.480 1.00 52.44 117 GLY A N 1
ATOM 954 C CA . GLY A 1 117 ? 26.674 -17.159 -3.376 1.00 52.44 117 GLY A CA 1
ATOM 955 C C . GLY A 1 117 ? 27.985 -17.910 -3.191 1.00 52.44 117 GLY A C 1
ATOM 956 O O . GLY A 1 117 ? 29.044 -17.349 -3.448 1.00 52.44 117 GLY A O 1
ATOM 957 N N . ASN A 1 118 ? 27.910 -19.155 -2.726 1.00 45.12 118 ASN A N 1
ATOM 958 C CA . ASN A 1 118 ? 29.059 -20.038 -2.672 1.00 45.12 118 ASN A CA 1
ATOM 959 C C . ASN A 1 118 ? 28.755 -21.321 -3.435 1.00 45.12 118 ASN A C 1
ATOM 961 O O . ASN A 1 118 ? 27.746 -21.991 -3.215 1.00 45.12 118 ASN A O 1
ATOM 965 N N . ALA A 1 119 ? 29.698 -21.610 -4.326 1.00 46.41 119 ALA A N 1
ATOM 966 C CA . ALA A 1 119 ? 29.967 -22.886 -4.945 1.00 46.41 119 ALA A CA 1
ATOM 967 C C . ALA A 1 119 ? 29.763 -24.076 -3.991 1.00 46.41 119 ALA A C 1
ATOM 969 O O . ALA A 1 119 ? 30.074 -24.005 -2.803 1.00 46.41 119 ALA A O 1
ATOM 970 N N . SER A 1 120 ? 29.257 -25.159 -4.578 1.00 45.97 120 SER A N 1
ATOM 971 C CA . SER A 1 120 ? 29.297 -26.560 -4.154 1.00 45.97 120 SER A CA 1
ATOM 972 C C . SER A 1 120 ? 29.890 -26.841 -2.767 1.00 45.97 120 SER A C 1
ATOM 974 O O . SER A 1 120 ? 31.103 -26.957 -2.605 1.00 45.97 120 SER A O 1
ATOM 976 N N . ALA A 1 121 ? 29.022 -27.057 -1.780 1.00 41.50 121 ALA A N 1
ATOM 977 C CA . ALA A 1 121 ? 29.399 -27.726 -0.542 1.00 41.50 121 ALA A CA 1
ATOM 978 C C . ALA A 1 121 ? 29.454 -29.244 -0.790 1.00 41.50 121 ALA A C 1
ATOM 980 O O . ALA A 1 121 ? 28.424 -29.918 -0.821 1.00 41.50 121 ALA A O 1
ATOM 981 N N . ALA A 1 122 ? 30.661 -29.772 -0.993 1.00 42.00 122 ALA A N 1
ATOM 982 C CA . ALA A 1 122 ? 30.936 -31.197 -0.831 1.00 42.00 122 ALA A CA 1
ATOM 983 C C . ALA A 1 122 ? 30.853 -31.576 0.668 1.00 42.00 122 ALA A C 1
ATOM 985 O O . ALA A 1 122 ? 31.168 -30.742 1.523 1.00 42.00 122 ALA A O 1
ATOM 986 N N . PRO A 1 123 ? 30.427 -32.803 1.017 1.00 48.28 123 PRO A N 1
ATOM 987 C CA . PRO A 1 123 ? 30.309 -33.232 2.409 1.00 48.28 123 PRO A CA 1
ATOM 988 C C . PRO A 1 123 ? 31.693 -33.460 3.050 1.00 48.28 123 PRO A C 1
ATOM 990 O O . PRO A 1 123 ? 32.598 -33.951 2.372 1.00 48.28 123 PRO A O 1
ATOM 993 N N . PRO A 1 124 ? 31.884 -33.163 4.350 1.00 43.53 124 PRO A N 1
ATOM 994 C CA . PRO A 1 124 ? 33.132 -33.473 5.034 1.00 43.53 124 PRO A CA 1
ATOM 995 C C . PRO A 1 124 ? 33.216 -34.978 5.321 1.00 43.53 124 PRO A C 1
ATOM 997 O O . PRO A 1 124 ? 32.434 -35.533 6.093 1.00 43.53 124 PRO A O 1
ATOM 1000 N N . THR A 1 125 ? 34.190 -35.642 4.703 1.00 33.25 125 THR A N 1
ATOM 1001 C CA . THR A 1 125 ? 34.635 -36.984 5.082 1.00 33.25 125 THR A CA 1
ATOM 1002 C C . THR A 1 125 ? 35.410 -36.915 6.395 1.00 33.25 125 THR A C 1
ATOM 1004 O O . THR A 1 125 ? 36.444 -36.255 6.484 1.00 33.25 125 THR A O 1
ATOM 1007 N N . ASN A 1 126 ? 34.910 -37.622 7.408 1.00 40.81 126 ASN A N 1
ATOM 1008 C CA . ASN A 1 126 ? 35.624 -37.905 8.647 1.00 40.81 126 ASN A CA 1
ATOM 1009 C C . ASN A 1 126 ? 36.879 -38.740 8.361 1.00 40.81 126 ASN A C 1
ATOM 1011 O O . ASN A 1 126 ? 36.771 -39.861 7.867 1.00 40.81 126 ASN A O 1
ATOM 1015 N N . THR A 1 127 ? 38.046 -38.255 8.777 1.00 33.84 127 THR A N 1
ATOM 1016 C CA . THR A 1 127 ? 39.230 -39.093 9.001 1.00 33.84 127 THR A CA 1
ATOM 1017 C C . THR A 1 127 ? 39.774 -38.827 10.3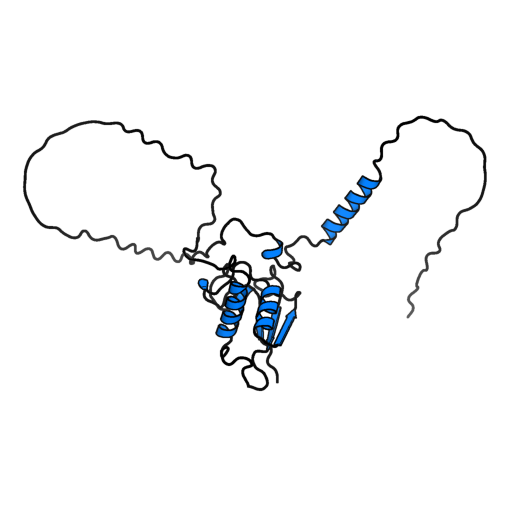95 1.00 33.84 127 THR A C 1
ATOM 1019 O O . THR A 1 127 ? 40.210 -37.722 10.716 1.00 33.84 127 THR A O 1
ATOM 1022 N N . ALA A 1 128 ? 39.695 -39.865 11.222 1.00 35.66 128 ALA A N 1
ATOM 1023 C CA . ALA A 1 128 ? 40.299 -39.964 12.537 1.00 35.66 128 ALA A CA 1
ATOM 1024 C C . ALA A 1 128 ? 41.823 -40.120 12.437 1.00 35.66 128 ALA A C 1
ATOM 1026 O O . ALA A 1 128 ? 42.304 -40.752 11.501 1.00 35.66 128 ALA A O 1
ATOM 1027 N N . SER A 1 129 ? 42.544 -39.642 13.457 1.00 33.25 129 SER A N 1
ATOM 1028 C CA . SER A 1 129 ? 43.854 -40.171 13.858 1.00 33.25 129 SER A CA 1
ATOM 1029 C C . SER A 1 129 ? 44.069 -39.995 15.368 1.00 33.25 129 SER A C 1
ATOM 1031 O O . SER A 1 129 ? 43.909 -38.905 15.913 1.00 33.25 129 SER A O 1
ATOM 1033 N N . ALA A 1 130 ? 44.397 -41.118 16.017 1.00 31.91 130 ALA A N 1
ATOM 1034 C CA . ALA A 1 130 ? 44.859 -41.299 17.402 1.00 31.91 130 ALA A CA 1
ATOM 1035 C C . ALA A 1 130 ? 46.269 -40.676 17.606 1.00 31.91 130 ALA A C 1
ATOM 1037 O O . ALA A 1 130 ? 46.871 -40.251 16.630 1.00 31.91 130 ALA A O 1
ATOM 1038 N N . SER A 1 131 ? 46.950 -40.569 18.756 1.00 31.88 131 SER A N 1
ATOM 1039 C CA . SER A 1 131 ? 47.070 -41.269 20.060 1.00 31.88 131 SER A CA 1
ATOM 1040 C C . SER A 1 131 ? 48.035 -40.390 20.921 1.00 31.88 131 SER A C 1
ATOM 1042 O O . SER A 1 131 ? 48.782 -39.613 20.336 1.00 31.88 131 SER A O 1
ATOM 1044 N N . ASN A 1 132 ? 48.061 -40.296 22.261 1.00 32.88 132 ASN A N 1
ATOM 1045 C CA . ASN A 1 132 ? 48.570 -41.216 23.306 1.00 32.88 132 ASN A CA 1
ATOM 1046 C C . ASN A 1 132 ? 48.518 -40.437 24.660 1.00 32.88 132 ASN A C 1
ATOM 1048 O O . ASN A 1 132 ? 48.843 -39.256 24.675 1.00 32.88 132 ASN A O 1
ATOM 1052 N N . LYS A 1 133 ? 47.947 -40.952 25.765 1.00 27.50 133 LYS A N 1
ATOM 1053 C CA . LYS A 1 133 ? 48.485 -41.853 26.827 1.00 27.50 133 LYS A CA 1
ATOM 1054 C C . LYS A 1 133 ? 48.992 -41.110 28.087 1.00 27.50 133 LYS A C 1
ATOM 1056 O O . LYS A 1 133 ? 50.031 -40.467 28.043 1.00 27.50 133 LYS A O 1
ATOM 1061 N N . GLY A 1 134 ? 48.322 -41.309 29.237 1.00 29.94 134 GLY A N 1
ATOM 1062 C CA . GLY A 1 134 ? 48.872 -40.955 30.559 1.00 29.94 134 GLY A CA 1
ATOM 1063 C C . GLY A 1 134 ? 47.924 -40.999 31.777 1.00 29.94 134 GLY A C 1
ATOM 1064 O O . GLY A 1 134 ? 47.410 -39.965 32.163 1.00 29.94 134 GLY A O 1
ATOM 1065 N N . LYS A 1 135 ? 47.800 -42.187 32.401 1.00 30.81 135 LYS A N 1
ATOM 1066 C CA . LYS A 1 135 ? 47.673 -42.495 33.857 1.00 30.81 135 LYS A CA 1
ATOM 1067 C C . LYS A 1 135 ? 46.506 -41.935 34.726 1.00 30.81 135 LYS A C 1
ATOM 1069 O O . LYS A 1 135 ? 46.376 -40.744 34.959 1.00 30.81 135 LYS A O 1
ATOM 1074 N N . ALA A 1 136 ? 45.742 -42.875 35.303 1.00 33.25 136 ALA A N 1
ATOM 1075 C CA . ALA A 1 136 ? 44.773 -42.763 36.420 1.00 33.25 136 ALA A CA 1
ATOM 1076 C C . ALA A 1 136 ? 45.510 -42.830 37.805 1.00 33.25 136 ALA A C 1
ATOM 1078 O O . ALA A 1 136 ? 46.725 -43.049 37.745 1.00 33.25 136 ALA A O 1
ATOM 1079 N N . PRO A 1 137 ? 44.885 -42.750 39.024 1.00 40.44 137 PRO A N 1
ATOM 1080 C CA . PRO A 1 137 ? 43.477 -43.070 39.349 1.00 40.44 137 PRO A CA 1
ATOM 1081 C C . PRO A 1 137 ? 42.741 -42.284 40.485 1.00 40.44 137 PRO A C 1
ATOM 1083 O O . PRO A 1 137 ? 43.324 -41.519 41.241 1.00 40.44 137 PRO A O 1
ATOM 1086 N N . ALA A 1 138 ? 41.445 -42.624 40.618 1.00 28.88 138 ALA A N 1
ATOM 1087 C CA . ALA A 1 138 ? 40.610 -42.750 41.834 1.00 28.88 138 ALA A CA 1
ATOM 1088 C C . ALA A 1 138 ? 39.828 -41.553 42.457 1.00 28.88 138 ALA A C 1
ATOM 1090 O O . ALA A 1 138 ? 40.373 -40.653 43.077 1.00 28.88 138 ALA A O 1
ATOM 1091 N N . THR A 1 139 ? 38.491 -41.711 42.397 1.00 31.67 139 THR A N 1
ATOM 1092 C CA . THR A 1 139 ? 37.441 -41.463 43.421 1.00 31.67 139 THR A CA 1
ATOM 1093 C C . THR A 1 139 ? 37.276 -40.081 44.078 1.00 31.67 139 THR A C 1
ATOM 1095 O O . THR A 1 139 ? 38.097 -39.671 44.886 1.00 31.67 139 THR A O 1
ATOM 1098 N N . THR A 1 140 ? 36.104 -39.449 43.901 1.00 31.19 140 THR A N 1
ATOM 1099 C CA . THR A 1 140 ? 35.071 -39.192 44.945 1.00 31.19 140 THR A CA 1
ATOM 1100 C C . THR A 1 140 ? 33.970 -38.238 44.444 1.00 31.19 140 THR A C 1
ATOM 1102 O O . THR A 1 140 ? 34.162 -37.420 43.551 1.00 31.19 140 THR A O 1
ATOM 1105 N N . LYS A 1 141 ? 32.769 -38.412 45.006 1.00 32.06 141 LYS A N 1
ATOM 1106 C CA . LYS A 1 141 ? 31.540 -37.634 44.788 1.00 32.06 141 LYS A CA 1
ATOM 1107 C C . LYS A 1 141 ? 31.708 -36.179 45.253 1.00 32.06 141 LYS A C 1
ATOM 1109 O O . LYS A 1 141 ? 32.266 -35.984 46.328 1.00 32.06 141 LYS A O 1
ATOM 1114 N N . SER A 1 142 ? 31.079 -35.213 44.566 1.00 33.28 142 SER A N 1
ATOM 1115 C CA . SER A 1 142 ? 30.121 -34.229 45.135 1.00 33.28 142 SER A CA 1
ATOM 1116 C C . SER A 1 142 ? 29.992 -32.942 44.306 1.00 33.28 142 SER A C 1
ATOM 1118 O O . SER A 1 142 ? 30.983 -32.306 43.986 1.00 33.28 142 SER A O 1
ATOM 1120 N N . LYS A 1 143 ? 28.728 -32.548 44.099 1.00 35.06 143 LYS A N 1
ATOM 1121 C CA . LYS A 1 143 ? 28.165 -31.182 44.128 1.00 35.06 143 LYS A CA 1
ATOM 1122 C C . LYS A 1 143 ? 28.767 -30.101 43.211 1.00 35.06 143 LYS A C 1
ATOM 1124 O O . LYS A 1 143 ? 29.885 -29.635 43.372 1.00 35.06 143 LYS A O 1
ATOM 1129 N N . SER A 1 144 ? 27.894 -29.632 42.322 1.00 39.78 144 SER A N 1
ATOM 1130 C CA . SER A 1 144 ? 27.985 -28.433 41.488 1.00 39.78 144 SER A CA 1
ATOM 1131 C C . SER A 1 144 ? 28.549 -27.198 42.200 1.00 39.78 144 SER A C 1
ATOM 1133 O O . SER A 1 144 ? 28.235 -26.957 43.367 1.00 39.78 144 SER A O 1
ATOM 1135 N N . PRO A 1 145 ? 29.183 -26.307 41.425 1.00 42.47 145 PRO A N 1
ATOM 1136 C CA . PRO A 1 145 ? 28.718 -24.927 41.419 1.00 42.47 145 PRO A CA 1
ATOM 1137 C C . PRO A 1 145 ? 28.480 -24.406 39.996 1.00 42.47 145 PRO A C 1
ATOM 1139 O O . PRO A 1 145 ? 29.206 -24.699 39.049 1.00 42.47 145 PRO A O 1
ATOM 1142 N N . ILE A 1 146 ? 27.410 -23.624 39.871 1.00 42.31 146 ILE A N 1
ATOM 1143 C CA . ILE A 1 146 ? 27.040 -22.841 38.692 1.00 42.31 146 ILE A CA 1
ATOM 1144 C C . ILE A 1 146 ? 28.209 -21.926 38.309 1.00 42.31 146 ILE A C 1
ATOM 1146 O O . ILE A 1 146 ? 28.589 -21.039 39.071 1.00 42.31 146 ILE A O 1
ATOM 1150 N N . ALA A 1 147 ? 28.766 -22.139 37.118 1.00 43.41 147 ALA A N 1
ATOM 1151 C CA . ALA A 1 147 ? 29.686 -21.197 36.499 1.00 43.41 147 ALA A CA 1
ATOM 1152 C C . ALA A 1 147 ? 28.894 -19.981 35.970 1.00 43.41 147 ALA A C 1
ATOM 1154 O O . ALA A 1 147 ? 27.831 -20.160 35.363 1.00 43.41 147 ALA A O 1
ATOM 1155 N N . PRO A 1 148 ? 29.374 -18.744 36.180 1.00 39.50 148 PRO A N 1
ATOM 1156 C CA . PRO A 1 148 ? 28.694 -17.549 35.707 1.00 39.50 148 PRO A CA 1
ATOM 1157 C C . PRO A 1 148 ? 28.769 -17.478 34.178 1.00 39.50 148 PRO A C 1
ATOM 1159 O O . PRO A 1 148 ? 29.850 -17.388 33.597 1.00 39.50 148 PRO A O 1
ATOM 1162 N N . GLN A 1 149 ? 27.612 -17.501 33.513 1.00 43.88 149 GLN A N 1
ATOM 1163 C CA . GLN A 1 149 ? 27.540 -17.213 32.083 1.00 43.88 149 GLN A CA 1
ATOM 1164 C C . GLN A 1 149 ? 27.991 -15.764 31.828 1.00 43.88 149 GLN A C 1
ATOM 1166 O O . GLN A 1 149 ? 27.511 -14.849 32.510 1.00 43.88 149 GLN A O 1
ATOM 1171 N N . PRO A 1 150 ? 28.875 -15.512 30.846 1.00 39.19 150 PRO A N 1
ATOM 1172 C CA . PRO A 1 150 ? 29.264 -14.158 30.501 1.00 39.19 150 PRO A CA 1
ATOM 1173 C C . PRO A 1 150 ? 28.061 -13.430 29.896 1.00 39.19 150 PRO A C 1
ATOM 1175 O O . PRO A 1 150 ? 27.613 -13.721 28.787 1.00 39.19 150 PRO A O 1
ATOM 1178 N N . LYS A 1 151 ? 27.546 -12.443 30.637 1.00 41.06 151 LYS A N 1
ATOM 1179 C CA . LYS A 1 151 ? 26.664 -11.406 30.100 1.00 41.06 151 LYS A CA 1
ATOM 1180 C C . LYS A 1 151 ? 27.433 -10.681 28.998 1.00 41.06 151 LYS A C 1
ATOM 1182 O O . LYS A 1 151 ? 28.304 -9.864 29.292 1.00 41.06 151 LYS A O 1
ATOM 1187 N N . GLN A 1 152 ? 27.109 -10.956 27.737 1.00 45.50 152 GLN A N 1
ATOM 1188 C CA . GLN A 1 152 ? 27.542 -10.116 26.623 1.00 45.50 152 GLN A CA 1
ATOM 1189 C C . GLN A 1 152 ? 26.801 -8.775 26.696 1.00 45.50 152 GLN A C 1
ATOM 1191 O O . GLN A 1 152 ? 25.816 -8.522 26.007 1.00 45.50 152 GLN A O 1
ATOM 1196 N N . ASN A 1 153 ? 27.308 -7.898 27.561 1.00 43.59 153 ASN A N 1
ATOM 1197 C CA . ASN A 1 153 ? 27.145 -6.461 27.437 1.00 43.59 153 ASN A CA 1
ATOM 1198 C C . ASN A 1 153 ? 27.954 -6.010 26.216 1.00 43.59 153 ASN A C 1
ATOM 1200 O O . ASN A 1 153 ? 29.121 -5.646 26.315 1.00 43.59 153 ASN A O 1
ATOM 1204 N N . GLY A 1 154 ? 27.313 -6.044 25.053 1.00 41.38 154 GLY A N 1
ATOM 1205 C CA . GLY A 1 154 ? 27.795 -5.421 23.829 1.00 41.38 154 GLY A CA 1
ATOM 1206 C C . GLY A 1 154 ? 26.715 -4.499 23.289 1.00 41.38 154 GLY A C 1
ATOM 1207 O O . GLY A 1 154 ? 25.955 -4.879 22.404 1.00 41.38 154 GLY A O 1
ATOM 1208 N N . LYS A 1 155 ? 26.625 -3.281 23.831 1.00 45.38 155 LYS A N 1
ATOM 1209 C CA . LYS A 1 155 ? 25.797 -2.195 23.286 1.00 45.38 155 LYS A CA 1
ATOM 1210 C C . LYS A 1 155 ? 26.460 -1.677 22.000 1.00 45.38 155 LYS A C 1
ATOM 1212 O O . LYS A 1 155 ? 26.966 -0.565 21.950 1.00 45.38 155 LYS A O 1
ATOM 1217 N N . GLN A 1 156 ? 26.490 -2.496 20.951 1.00 44.94 156 GLN A N 1
ATOM 1218 C CA . GLN A 1 156 ? 26.709 -1.985 19.606 1.00 44.94 156 GLN A CA 1
ATOM 1219 C C . GLN A 1 156 ? 25.375 -1.416 19.131 1.00 44.94 156 GLN A C 1
ATOM 1221 O O . GLN A 1 156 ? 24.407 -2.149 18.933 1.00 44.94 156 GLN A O 1
ATOM 1226 N N . MET A 1 157 ? 25.315 -0.096 18.952 1.00 42.66 157 MET A N 1
ATOM 1227 C CA . MET A 1 157 ? 24.267 0.577 18.178 1.00 42.66 157 MET A CA 1
ATOM 1228 C C . MET A 1 157 ? 24.402 0.195 16.691 1.00 42.66 157 MET A C 1
ATOM 1230 O O . MET A 1 157 ? 24.629 1.033 15.828 1.00 42.66 157 MET A O 1
ATOM 1234 N N . GLY A 1 158 ? 24.304 -1.098 16.384 1.00 49.38 158 GLY A N 1
ATOM 1235 C CA . GLY A 1 158 ? 24.156 -1.614 15.035 1.00 49.38 158 GLY A CA 1
ATOM 1236 C C . GLY A 1 158 ? 22.677 -1.589 14.686 1.00 49.38 158 GLY A C 1
ATOM 1237 O O . GLY A 1 158 ? 21.870 -2.247 15.343 1.00 49.38 158 GLY A O 1
ATOM 1238 N N . GLY A 1 159 ? 22.294 -0.811 13.674 1.00 63.94 159 GLY A N 1
ATOM 1239 C CA . GLY A 1 159 ? 20.921 -0.812 13.175 1.00 63.94 159 GLY A CA 1
ATOM 1240 C C . GLY A 1 159 ? 20.451 -2.244 12.901 1.00 63.94 159 GLY A C 1
ATOM 1241 O O . GLY A 1 159 ? 21.174 -3.045 12.306 1.00 63.94 159 GLY A O 1
ATOM 1242 N N . ARG A 1 160 ? 19.241 -2.590 13.358 1.00 72.69 160 ARG A N 1
ATOM 1243 C CA . ARG A 1 160 ? 18.661 -3.924 13.158 1.00 72.69 160 ARG A CA 1
ATOM 1244 C C . ARG A 1 160 ? 18.633 -4.234 11.659 1.00 72.69 160 ARG A C 1
ATOM 1246 O O . ARG A 1 160 ? 17.905 -3.568 10.920 1.00 72.69 160 ARG A O 1
ATOM 1253 N N . ARG A 1 161 ? 19.410 -5.232 11.217 1.00 81.75 161 ARG A N 1
ATOM 1254 C CA . ARG A 1 161 ? 19.464 -5.627 9.801 1.00 81.75 161 ARG A CA 1
ATOM 1255 C C . ARG A 1 161 ? 18.059 -5.956 9.293 1.00 81.75 161 ARG A C 1
ATOM 1257 O O . ARG A 1 161 ? 17.272 -6.624 9.973 1.00 81.75 161 ARG A O 1
ATOM 1264 N N . LEU A 1 162 ? 17.734 -5.433 8.115 1.00 86.19 162 LEU A N 1
ATOM 1265 C CA . LEU A 1 162 ? 16.483 -5.743 7.434 1.00 86.19 162 LEU A CA 1
ATOM 1266 C C . LEU A 1 162 ? 16.573 -7.152 6.855 1.00 86.19 162 LEU A C 1
ATOM 1268 O O . LEU A 1 162 ? 17.656 -7.568 6.448 1.00 86.19 162 LEU A O 1
ATOM 1272 N N . PRO A 1 163 ? 15.464 -7.898 6.830 1.00 86.00 163 PRO A N 1
ATOM 1273 C CA . PRO A 1 163 ? 15.481 -9.193 6.204 1.00 86.00 163 PRO A CA 1
ATOM 1274 C C . PRO A 1 163 ? 15.497 -9.073 4.690 1.00 86.00 163 PRO A C 1
ATOM 1276 O O . PRO A 1 163 ? 14.884 -8.171 4.113 1.00 86.00 163 PRO A O 1
ATOM 1279 N N . VAL A 1 164 ? 16.190 -10.021 4.087 1.00 88.31 164 VAL A N 1
ATOM 1280 C CA . VAL A 1 164 ? 16.352 -10.175 2.651 1.00 88.31 164 VAL A CA 1
ATOM 1281 C C . VAL A 1 164 ? 15.196 -11.028 2.126 1.00 88.31 164 VAL A C 1
ATOM 1283 O O . VAL A 1 164 ? 14.670 -11.887 2.839 1.00 88.31 164 VAL A O 1
ATOM 1286 N N . SER A 1 165 ? 14.746 -10.742 0.905 1.00 88.06 165 SER A N 1
ATOM 1287 C CA . SER A 1 165 ? 13.732 -11.557 0.234 1.00 88.06 165 SER A CA 1
ATOM 1288 C C . SER A 1 165 ? 14.256 -12.974 -0.032 1.00 88.06 165 SER A C 1
ATOM 1290 O O . SER A 1 165 ? 15.457 -13.126 -0.253 1.00 88.06 165 SER A O 1
ATOM 1292 N N . PRO A 1 166 ? 13.385 -13.995 -0.042 1.00 87.06 166 PRO A N 1
ATOM 1293 C CA . PRO A 1 166 ? 13.790 -15.357 -0.377 1.00 87.06 166 PRO A CA 1
ATOM 1294 C C . PRO A 1 166 ? 14.292 -15.456 -1.826 1.00 87.06 166 PRO A C 1
ATOM 1296 O O . PRO A 1 166 ? 13.818 -14.730 -2.703 1.00 87.06 166 PRO A O 1
ATOM 1299 N N . GLU A 1 167 ? 15.232 -16.373 -2.059 1.00 86.62 167 GLU A N 1
ATOM 1300 C CA . GLU A 1 167 ? 15.679 -16.798 -3.389 1.00 86.62 167 GLU A CA 1
ATOM 1301 C C . GLU A 1 167 ? 15.055 -18.164 -3.736 1.00 86.62 167 GLU A C 1
ATOM 1303 O O . GLU A 1 167 ? 14.833 -18.969 -2.826 1.00 86.62 167 GLU A O 1
ATOM 1308 N N . PRO A 1 168 ? 14.762 -18.452 -5.018 1.00 89.25 168 PRO A N 1
ATOM 1309 C CA . PRO A 1 168 ? 15.004 -17.613 -6.194 1.00 89.25 168 PRO A CA 1
ATOM 1310 C C . PRO A 1 168 ? 14.011 -16.446 -6.321 1.00 89.25 168 PRO A C 1
ATOM 1312 O O . PRO A 1 168 ? 12.873 -16.512 -5.858 1.00 89.25 168 PRO A O 1
ATOM 1315 N N . LEU A 1 169 ? 14.445 -15.361 -6.969 1.00 88.56 169 LEU A N 1
ATOM 1316 C CA . LEU A 1 169 ? 13.582 -14.206 -7.221 1.00 88.56 169 LEU A CA 1
ATOM 1317 C C . LEU A 1 169 ? 12.492 -14.552 -8.253 1.00 88.56 169 LEU A C 1
ATOM 1319 O O . LEU A 1 169 ? 12.795 -15.197 -9.259 1.00 88.56 169 LEU A O 1
ATOM 1323 N N . PRO A 1 170 ? 11.246 -14.077 -8.071 1.00 89.19 170 PRO A N 1
ATOM 1324 C CA . PRO A 1 170 ? 10.191 -14.275 -9.055 1.00 89.19 170 PRO A CA 1
ATOM 1325 C C . PRO A 1 170 ? 10.478 -13.494 -10.353 1.00 89.19 170 PRO A C 1
ATOM 1327 O O . PRO A 1 170 ? 11.289 -12.554 -10.357 1.00 89.19 170 PRO A O 1
ATOM 1330 N N . PRO A 1 171 ? 9.778 -13.823 -11.456 1.00 91.12 171 PRO A N 1
ATOM 1331 C CA . PRO A 1 171 ? 9.904 -13.109 -12.724 1.00 91.12 171 PRO A CA 1
ATOM 1332 C C . PRO A 1 171 ? 9.716 -11.598 -12.563 1.00 91.12 171 PRO A C 1
ATOM 1334 O O . PRO A 1 171 ? 8.887 -11.151 -11.769 1.00 91.12 171 PRO A O 1
ATOM 1337 N N . LEU A 1 172 ? 10.445 -10.803 -13.356 1.00 89.12 172 LEU A N 1
ATOM 1338 C CA . LEU A 1 172 ? 10.432 -9.330 -13.305 1.00 89.12 172 LEU A CA 1
ATOM 1339 C C . LEU A 1 172 ? 9.018 -8.729 -13.262 1.00 89.12 172 LEU A C 1
ATOM 1341 O O . LEU A 1 172 ? 8.755 -7.855 -12.437 1.00 89.12 172 LEU A O 1
ATOM 1345 N N . ALA A 1 173 ? 8.108 -9.243 -14.092 1.00 89.69 173 ALA A N 1
ATOM 1346 C CA . ALA A 1 173 ? 6.727 -8.771 -14.195 1.00 89.69 173 ALA A CA 1
ATOM 1347 C C . ALA A 1 173 ? 5.917 -8.912 -12.891 1.00 89.69 173 ALA A C 1
ATOM 1349 O O . ALA A 1 173 ? 4.981 -8.148 -12.663 1.00 89.69 173 ALA A O 1
ATOM 1350 N N . SER A 1 174 ? 6.279 -9.860 -12.023 1.00 90.94 174 SER A N 1
ATOM 1351 C CA . SER A 1 174 ? 5.607 -10.082 -10.737 1.00 90.94 174 SER A CA 1
ATOM 1352 C C . SER A 1 174 ? 6.155 -9.200 -9.618 1.00 90.94 174 SER A C 1
ATOM 1354 O O . SER A 1 174 ? 5.499 -9.054 -8.590 1.00 90.94 174 SER A O 1
ATOM 1356 N N . ARG A 1 175 ? 7.349 -8.619 -9.797 1.00 90.75 175 ARG A N 1
ATOM 1357 C CA . ARG A 1 175 ? 8.072 -7.889 -8.742 1.00 90.75 175 ARG A CA 1
ATOM 1358 C C . ARG A 1 175 ? 8.298 -6.406 -9.019 1.00 90.75 175 ARG A C 1
ATOM 1360 O O . ARG A 1 175 ? 8.588 -5.668 -8.079 1.00 90.75 175 ARG A O 1
ATOM 1367 N N . VAL A 1 176 ? 8.195 -5.968 -10.273 1.00 91.75 176 VAL A N 1
ATOM 1368 C CA . VAL A 1 176 ? 8.390 -4.568 -10.674 1.00 91.75 176 VAL A CA 1
ATOM 1369 C C . VAL A 1 176 ? 7.180 -4.076 -11.461 1.00 91.75 176 VAL A C 1
ATOM 1371 O O . VAL A 1 176 ? 6.661 -4.768 -12.334 1.00 91.75 176 VAL A O 1
ATOM 1374 N N . SER A 1 177 ? 6.733 -2.858 -11.152 1.00 92.69 177 SER A N 1
ATOM 1375 C CA . SER A 1 177 ? 5.690 -2.176 -11.921 1.00 92.69 177 SER A CA 1
ATOM 1376 C C . SER A 1 177 ? 6.148 -1.954 -13.373 1.00 92.69 177 SER A C 1
ATOM 1378 O O . SER A 1 177 ? 7.264 -1.474 -13.566 1.00 92.69 177 SER A O 1
ATOM 1380 N N . PRO A 1 178 ? 5.303 -2.195 -14.394 1.00 91.88 178 PRO A N 1
ATOM 1381 C CA . PRO A 1 178 ? 5.638 -1.907 -15.796 1.00 91.88 178 PRO A CA 1
ATOM 1382 C C . PRO A 1 178 ? 6.000 -0.440 -16.059 1.00 91.88 178 PRO A C 1
ATOM 1384 O O . PRO A 1 178 ? 6.710 -0.133 -17.007 1.00 91.88 178 PRO A O 1
ATOM 1387 N N . TYR A 1 179 ? 5.519 0.466 -15.205 1.00 91.19 179 TYR A N 1
ATOM 1388 C CA . TYR A 1 179 ? 5.780 1.904 -15.288 1.00 91.19 179 TYR A CA 1
ATOM 1389 C C . TYR A 1 179 ? 7.038 2.328 -14.525 1.00 91.19 179 TYR A C 1
ATOM 1391 O O . TYR A 1 179 ? 7.292 3.523 -14.390 1.00 91.19 179 TYR A O 1
ATOM 1399 N N . SER A 1 180 ? 7.782 1.372 -13.957 1.00 91.88 180 SER A N 1
ATOM 1400 C CA . SER A 1 180 ? 8.971 1.661 -13.166 1.00 91.88 180 SER A CA 1
ATOM 1401 C C . SER A 1 180 ? 10.015 2.400 -14.003 1.00 91.88 180 SER A C 1
ATOM 1403 O O . SER A 1 180 ? 10.443 1.875 -15.029 1.00 91.88 180 SER A O 1
ATOM 1405 N N . PRO A 1 181 ? 10.493 3.569 -13.543 1.00 90.00 181 PRO A N 1
ATOM 1406 C CA . PRO A 1 181 ? 11.594 4.271 -14.199 1.00 90.00 181 PRO A CA 1
ATOM 1407 C C . PRO A 1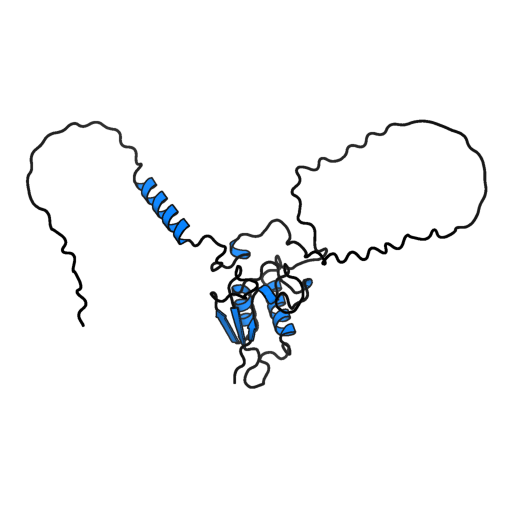 181 ? 12.928 3.512 -14.108 1.00 90.00 181 PRO A C 1
ATOM 1409 O O . PRO A 1 181 ? 13.888 3.902 -14.760 1.00 90.00 181 PRO A O 1
ATOM 1412 N N . ALA A 1 182 ? 13.009 2.454 -13.292 1.00 86.00 182 ALA A N 1
ATOM 1413 C CA . ALA A 1 182 ? 14.186 1.593 -13.200 1.00 86.00 182 ALA A CA 1
ATOM 1414 C C . ALA A 1 182 ? 14.226 0.515 -14.298 1.00 86.00 182 ALA A C 1
ATOM 1416 O O . ALA A 1 182 ? 15.258 -0.129 -14.482 1.00 86.00 182 ALA A O 1
ATOM 1417 N N . LEU A 1 183 ? 13.118 0.288 -15.015 1.00 84.50 183 LEU A N 1
ATOM 1418 C CA . LEU A 1 183 ? 13.120 -0.581 -16.187 1.00 84.50 183 LEU A CA 1
ATOM 1419 C C . LEU A 1 183 ? 13.665 0.196 -17.393 1.00 84.50 183 LEU A C 1
ATOM 1421 O O . LEU A 1 183 ? 13.317 1.367 -17.555 1.00 84.50 183 LEU A O 1
ATOM 1425 N N . PRO A 1 184 ? 14.469 -0.435 -18.269 1.00 76.69 184 PRO A N 1
ATOM 1426 C CA . PRO A 1 184 ? 14.823 0.163 -19.547 1.00 76.69 184 PRO A CA 1
ATOM 1427 C C . PRO A 1 184 ? 13.528 0.418 -20.319 1.00 76.69 184 PRO A C 1
ATOM 1429 O O . PRO A 1 184 ? 12.829 -0.519 -20.710 1.00 76.69 184 PRO A O 1
ATOM 1432 N N . THR A 1 185 ? 13.154 1.684 -20.479 1.00 66.81 185 THR A N 1
ATOM 1433 C CA . THR A 1 185 ? 11.950 2.067 -21.210 1.00 66.81 185 THR A CA 1
ATOM 1434 C C . THR A 1 185 ? 12.079 1.556 -22.640 1.00 66.81 185 THR A C 1
ATOM 1436 O O . THR A 1 185 ? 13.073 1.824 -23.317 1.00 66.81 185 THR A O 1
ATOM 1439 N N . GLY A 1 186 ? 11.064 0.818 -23.095 1.00 56.22 186 GLY A N 1
ATOM 1440 C CA . GLY A 1 186 ? 11.021 0.118 -24.383 1.00 56.22 186 GLY A CA 1
ATOM 1441 C C . GLY A 1 186 ? 11.323 0.965 -25.621 1.00 56.22 186 GLY A C 1
ATOM 1442 O O . GLY A 1 186 ? 11.500 0.399 -26.682 1.00 56.22 186 GLY A O 1
ATOM 1443 N N . VAL A 1 187 ? 11.508 2.283 -25.514 1.00 55.78 187 VAL A N 1
ATOM 1444 C CA . VAL A 1 187 ? 12.021 3.115 -26.613 1.00 55.78 187 VAL A CA 1
ATOM 1445 C C . VAL A 1 187 ? 13.368 2.599 -27.130 1.00 55.78 187 VAL A C 1
ATOM 1447 O O . VAL A 1 187 ? 13.580 2.619 -28.336 1.00 55.78 187 VAL A O 1
ATOM 1450 N N . LEU A 1 188 ? 14.255 2.082 -26.267 1.00 50.84 188 LEU A N 1
ATOM 1451 C CA . LEU A 1 188 ? 15.538 1.515 -26.710 1.00 50.84 188 LEU A CA 1
ATOM 1452 C C . LEU A 1 188 ? 15.413 0.053 -27.174 1.00 50.84 188 LEU A C 1
ATOM 1454 O O . LEU A 1 188 ? 16.093 -0.362 -28.103 1.00 50.84 188 LEU A O 1
ATOM 1458 N N . ILE A 1 189 ? 14.528 -0.732 -26.553 1.00 53.00 189 ILE A N 1
ATOM 1459 C CA . ILE A 1 189 ? 14.360 -2.158 -26.879 1.00 53.00 189 ILE A CA 1
ATOM 1460 C C . ILE A 1 189 ? 13.544 -2.331 -28.166 1.00 53.00 189 ILE A C 1
ATOM 1462 O O . ILE A 1 189 ? 13.915 -3.147 -29.002 1.00 53.00 189 ILE A O 1
ATOM 1466 N N . ASP A 1 190 ? 12.492 -1.538 -28.375 1.00 53.22 190 ASP A N 1
ATOM 1467 C CA . ASP A 1 190 ? 11.670 -1.570 -29.588 1.00 53.22 190 ASP A CA 1
ATOM 1468 C C . ASP A 1 190 ? 12.419 -0.986 -30.791 1.00 53.22 190 ASP A C 1
ATOM 1470 O O . ASP A 1 190 ? 12.265 -1.502 -31.892 1.00 53.22 190 ASP A O 1
ATOM 1474 N N . THR A 1 191 ? 13.289 0.021 -30.610 1.00 56.62 191 THR A N 1
ATOM 1475 C CA . THR A 1 191 ? 14.156 0.518 -31.700 1.00 56.62 191 THR A CA 1
ATOM 1476 C C . THR A 1 191 ? 15.277 -0.457 -32.046 1.00 56.62 191 THR A C 1
ATOM 1478 O O . THR A 1 191 ? 15.536 -0.671 -33.228 1.00 56.62 191 THR A O 1
ATOM 1481 N N . VAL A 1 192 ? 15.901 -1.108 -31.059 1.00 60.06 192 VAL A N 1
ATOM 1482 C CA . VAL A 1 192 ? 16.892 -2.170 -31.312 1.00 60.06 192 VAL A CA 1
ATOM 1483 C C . VAL A 1 192 ? 16.235 -3.386 -31.964 1.00 60.06 192 VAL A C 1
ATOM 1485 O O . VAL A 1 192 ? 16.752 -3.903 -32.950 1.00 60.06 192 VAL A O 1
ATOM 1488 N N . LYS A 1 193 ? 15.062 -3.813 -31.487 1.00 67.50 193 LYS A N 1
ATOM 1489 C CA . LYS A 1 193 ? 14.323 -4.942 -32.064 1.00 67.50 193 LYS A CA 1
ATOM 1490 C C . LYS A 1 193 ? 13.785 -4.626 -33.462 1.00 67.50 193 LYS A C 1
ATOM 1492 O O . LYS A 1 193 ? 13.851 -5.483 -34.338 1.00 67.50 193 LYS A O 1
ATOM 1497 N N . ALA A 1 194 ? 13.325 -3.398 -33.707 1.00 61.62 194 ALA A N 1
ATOM 1498 C CA . ALA A 1 194 ? 12.973 -2.938 -35.050 1.00 61.62 194 ALA A CA 1
ATOM 1499 C C . ALA A 1 194 ? 14.201 -2.861 -35.975 1.00 61.62 194 ALA A C 1
ATOM 1501 O O . ALA A 1 194 ? 14.088 -3.196 -37.151 1.00 61.62 194 ALA A O 1
ATOM 1502 N N . GLY A 1 195 ? 15.377 -2.491 -35.455 1.00 63.50 195 GLY A N 1
ATOM 1503 C CA . GLY A 1 195 ? 16.636 -2.513 -36.207 1.00 63.50 195 GLY A CA 1
ATOM 1504 C C . GLY A 1 195 ? 17.119 -3.929 -36.546 1.00 63.50 195 GLY A C 1
ATOM 1505 O O . GLY A 1 195 ? 17.581 -4.175 -37.659 1.00 63.50 195 GLY A O 1
ATOM 1506 N N . MET A 1 196 ? 16.957 -4.884 -35.628 1.00 64.19 196 MET A N 1
ATOM 1507 C CA . MET A 1 196 ? 17.340 -6.284 -35.849 1.00 64.19 196 MET A CA 1
ATOM 1508 C C . MET A 1 196 ? 16.387 -6.992 -36.826 1.00 64.19 196 MET A C 1
ATOM 1510 O O . MET A 1 196 ? 16.858 -7.617 -37.772 1.00 64.19 196 MET A O 1
ATOM 1514 N N . ASN A 1 197 ? 15.068 -6.786 -36.716 1.00 62.16 197 ASN A N 1
ATOM 1515 C CA . ASN A 1 197 ? 14.100 -7.321 -37.687 1.00 62.16 197 ASN A CA 1
ATOM 1516 C C . ASN A 1 197 ? 14.256 -6.719 -39.097 1.00 62.16 197 ASN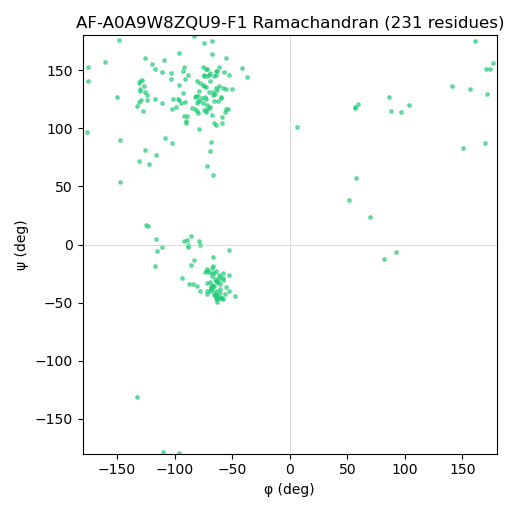 A C 1
ATOM 1518 O O . ASN A 1 197 ? 13.960 -7.384 -40.087 1.00 62.16 197 ASN A O 1
ATOM 1522 N N . ALA A 1 198 ? 14.724 -5.470 -39.214 1.00 57.84 198 ALA A N 1
ATOM 1523 C CA . ALA A 1 198 ? 15.029 -4.863 -40.512 1.00 57.84 198 ALA A CA 1
ATOM 1524 C C . ALA A 1 198 ? 16.287 -5.459 -41.173 1.00 57.84 198 ALA A C 1
ATOM 1526 O O . ALA A 1 198 ? 16.435 -5.362 -42.390 1.00 57.84 198 ALA A O 1
ATOM 1527 N N . THR A 1 199 ? 17.174 -6.087 -40.394 1.00 57.03 199 THR A N 1
ATOM 1528 C CA . THR A 1 199 ? 18.404 -6.713 -40.903 1.00 57.03 199 THR A CA 1
ATOM 1529 C C . THR A 1 199 ? 18.155 -8.163 -41.339 1.00 57.03 199 THR A C 1
ATOM 1531 O O . THR A 1 199 ? 18.707 -8.599 -42.345 1.00 57.03 199 THR A O 1
ATOM 1534 N N . GLU A 1 200 ? 17.261 -8.890 -40.661 1.00 52.12 200 GLU A N 1
ATOM 1535 C CA . GLU A 1 200 ? 16.932 -10.289 -40.993 1.00 52.12 200 GLU A CA 1
ATOM 1536 C C . GLU A 1 200 ? 16.075 -10.445 -42.263 1.00 52.12 200 GLU A C 1
ATOM 1538 O O . GLU A 1 200 ? 16.153 -11.468 -42.939 1.00 52.12 200 GLU A O 1
ATOM 1543 N N . ASN A 1 201 ? 15.329 -9.410 -42.667 1.00 50.00 201 ASN A N 1
ATOM 1544 C CA . ASN A 1 201 ? 14.561 -9.423 -43.920 1.00 50.00 201 ASN A CA 1
ATOM 1545 C C . ASN A 1 201 ? 15.398 -9.152 -45.187 1.00 50.00 201 ASN A C 1
ATOM 1547 O O . ASN A 1 201 ? 14.825 -9.098 -46.274 1.00 50.00 201 ASN A O 1
ATOM 1551 N N . ASN A 1 202 ? 16.724 -8.984 -45.084 1.00 48.75 202 ASN A N 1
ATOM 1552 C CA . ASN A 1 202 ? 17.589 -8.735 -46.247 1.00 48.75 202 ASN A CA 1
ATOM 1553 C C . ASN A 1 202 ? 18.757 -9.725 -46.405 1.00 48.75 202 ASN A C 1
ATOM 1555 O O . ASN A 1 202 ? 19.693 -9.462 -47.158 1.00 48.75 202 ASN A O 1
ATOM 1559 N N . THR A 1 203 ? 18.709 -10.880 -45.739 1.00 46.81 203 THR A N 1
ATOM 1560 C CA . THR A 1 203 ? 19.666 -11.976 -45.969 1.00 46.81 203 THR A CA 1
ATOM 1561 C C . THR A 1 203 ? 18.941 -13.257 -46.368 1.00 46.81 203 THR A C 1
ATOM 1563 O O . THR A 1 203 ? 18.896 -14.230 -45.620 1.00 46.81 203 THR A O 1
ATOM 1566 N N . GLY A 1 204 ? 18.364 -13.242 -47.571 1.00 35.25 204 GLY A N 1
ATOM 1567 C CA . GLY A 1 204 ? 18.027 -14.445 -48.332 1.00 35.25 204 GLY A CA 1
ATOM 1568 C C . GLY A 1 204 ? 19.152 -14.761 -49.333 1.00 35.25 204 GLY A C 1
ATOM 1569 O O . GLY A 1 204 ? 19.668 -13.832 -49.958 1.00 35.25 204 GLY A O 1
ATOM 1570 N N . PRO A 1 205 ? 19.568 -16.031 -49.493 1.00 48.94 205 PRO A N 1
ATOM 1571 C CA . PRO A 1 205 ? 20.692 -16.405 -50.338 1.00 48.94 205 PRO A CA 1
ATOM 1572 C C . PRO A 1 205 ? 20.234 -16.495 -51.796 1.00 48.94 205 PRO A C 1
ATOM 1574 O O . PRO A 1 205 ? 19.291 -17.213 -52.112 1.00 48.94 205 PRO A O 1
ATOM 1577 N N . SER A 1 206 ? 20.912 -15.804 -52.707 1.00 36.19 206 SER A N 1
ATOM 1578 C CA . SER A 1 206 ? 20.766 -16.076 -54.137 1.00 36.19 206 SER A CA 1
ATOM 1579 C C . SER A 1 206 ? 22.085 -15.802 -54.839 1.00 36.19 206 SER A C 1
ATOM 1581 O O . SER A 1 206 ? 22.365 -14.692 -55.286 1.00 36.19 206 SER A O 1
ATOM 1583 N N . GLY A 1 207 ? 22.913 -16.839 -54.920 1.00 36.69 207 GLY A N 1
ATOM 1584 C CA . GLY A 1 207 ? 23.883 -16.931 -55.996 1.00 36.69 207 GLY A CA 1
ATOM 1585 C C . GLY A 1 207 ? 23.152 -17.340 -57.270 1.00 36.69 207 GLY A C 1
ATOM 1586 O O . GLY A 1 207 ? 22.454 -18.340 -57.247 1.00 36.69 207 GLY A O 1
ATOM 1587 N N . THR A 1 208 ? 23.311 -16.573 -58.346 1.00 32.22 208 THR A N 1
ATOM 1588 C CA . THR A 1 208 ? 23.631 -17.068 -59.697 1.00 32.22 208 THR A CA 1
ATOM 1589 C C . THR A 1 208 ? 23.848 -15.890 -60.643 1.00 32.22 208 THR A C 1
ATOM 1591 O O . THR A 1 208 ? 23.168 -14.871 -60.582 1.00 32.22 208 THR A O 1
ATOM 1594 N N . LEU A 1 209 ? 24.848 -16.077 -61.495 1.00 36.88 209 LEU A N 1
ATOM 1595 C CA . LEU A 1 209 ? 25.405 -15.181 -62.499 1.00 36.88 209 LEU A CA 1
ATOM 1596 C C . LEU A 1 209 ? 24.408 -14.873 -63.631 1.00 36.88 209 LEU A C 1
ATOM 1598 O O . LEU A 1 209 ? 23.686 -15.761 -64.072 1.00 36.88 209 LEU A O 1
ATOM 1602 N N . GLY A 1 210 ? 24.447 -13.649 -64.162 1.00 32.09 210 GLY A N 1
ATOM 1603 C CA . GLY A 1 210 ? 23.739 -13.272 -65.389 1.00 32.09 210 GLY A CA 1
ATOM 1604 C C . GLY A 1 210 ? 24.051 -11.836 -65.815 1.00 32.09 210 GLY A C 1
ATOM 1605 O O . GLY A 1 210 ? 23.488 -10.890 -65.277 1.00 32.09 210 GLY A O 1
ATOM 1606 N N . ALA A 1 211 ? 24.997 -11.692 -66.742 1.00 39.41 211 ALA A N 1
ATOM 1607 C CA . ALA A 1 211 ? 25.480 -10.435 -67.319 1.00 39.41 211 ALA A CA 1
ATOM 1608 C C . ALA A 1 211 ? 24.459 -9.809 -68.323 1.00 39.41 211 ALA A C 1
ATOM 1610 O O . ALA A 1 211 ? 23.433 -10.424 -68.609 1.00 39.41 211 ALA A O 1
ATOM 1611 N N . PRO A 1 212 ? 24.702 -8.582 -68.837 1.00 52.16 212 PRO A N 1
ATOM 1612 C CA . PRO A 1 212 ? 23.677 -7.579 -69.149 1.00 52.16 212 PRO A CA 1
ATOM 1613 C C . PRO A 1 212 ? 23.225 -7.547 -70.615 1.00 52.16 212 PRO A C 1
ATOM 1615 O O . PRO A 1 212 ? 23.943 -7.998 -71.504 1.00 52.16 212 PRO A O 1
ATOM 1618 N N . SER A 1 213 ? 22.093 -6.887 -70.890 1.00 38.41 213 SER A N 1
ATOM 1619 C CA . SER A 1 213 ? 21.871 -6.162 -72.153 1.00 38.41 213 SER A CA 1
ATOM 1620 C C . SER A 1 213 ? 20.745 -5.115 -72.059 1.00 38.41 213 SER A C 1
ATOM 1622 O O . SER A 1 213 ? 19.920 -5.196 -71.149 1.00 38.41 213 SER A O 1
ATOM 1624 N N . PRO A 1 214 ? 20.761 -4.093 -72.941 1.00 53.81 214 PRO A N 1
ATOM 1625 C CA . PRO A 1 214 ? 20.188 -2.768 -72.709 1.00 53.81 214 PRO A CA 1
ATOM 1626 C C . PRO A 1 214 ? 18.931 -2.489 -73.559 1.00 53.81 214 PRO A C 1
ATOM 1628 O O . PRO A 1 214 ? 18.542 -3.312 -74.377 1.00 53.81 214 PRO A O 1
ATOM 1631 N N . PHE A 1 215 ? 18.386 -1.274 -73.400 1.00 33.50 215 PHE A N 1
ATOM 1632 C CA . PHE A 1 215 ? 17.287 -0.594 -74.124 1.00 33.50 215 PHE A CA 1
ATOM 1633 C C . PHE A 1 215 ? 15.924 -0.517 -73.418 1.00 33.50 215 PHE A C 1
ATOM 1635 O O . PHE A 1 215 ? 15.264 -1.518 -73.168 1.00 33.50 215 PHE A O 1
ATOM 1642 N N . GLY A 1 216 ? 15.475 0.728 -73.199 1.00 34.19 216 GLY A N 1
ATOM 1643 C CA . GLY A 1 216 ? 14.082 1.071 -72.898 1.00 34.19 216 GLY A CA 1
ATOM 1644 C C . GLY A 1 216 ? 13.912 2.316 -72.021 1.00 34.19 216 GLY A C 1
ATOM 1645 O O . GLY A 1 216 ? 13.754 2.195 -70.814 1.00 34.19 216 GLY A O 1
ATOM 1646 N N . ALA A 1 217 ? 13.947 3.509 -72.625 1.00 35.75 217 ALA A N 1
ATOM 1647 C CA . ALA A 1 217 ? 13.565 4.804 -72.030 1.00 35.75 217 ALA A CA 1
ATOM 1648 C C . ALA A 1 217 ? 12.107 4.767 -71.476 1.00 35.75 217 ALA A C 1
ATOM 1650 O O . ALA A 1 217 ? 11.327 3.937 -71.918 1.00 35.75 217 ALA A O 1
ATOM 1651 N N . SER A 1 218 ? 11.580 5.604 -70.572 1.00 34.47 218 SER A N 1
ATOM 1652 C CA . SER A 1 218 ? 11.702 7.052 -70.348 1.00 34.47 218 SER A CA 1
ATOM 1653 C C . SER A 1 218 ? 10.770 7.481 -69.180 1.00 34.47 218 SER A C 1
ATOM 1655 O O . SER A 1 218 ? 9.755 6.833 -68.949 1.00 34.47 218 SER A O 1
ATOM 1657 N N . GLY A 1 219 ? 11.082 8.613 -68.520 1.00 35.25 219 GLY A N 1
ATOM 1658 C CA . GLY A 1 219 ? 10.170 9.455 -67.704 1.00 35.25 219 GLY A CA 1
ATOM 1659 C C . GLY A 1 219 ? 9.986 9.058 -66.227 1.00 35.25 219 GLY A C 1
ATOM 1660 O O . GLY A 1 219 ? 9.617 7.936 -65.934 1.00 35.25 219 GLY A O 1
ATOM 1661 N N . GLY A 1 220 ? 10.158 9.886 -65.192 1.00 36.38 220 GLY A N 1
ATOM 1662 C CA . GLY A 1 220 ? 10.525 11.292 -64.971 1.00 36.38 220 GLY A CA 1
ATOM 1663 C C . GLY A 1 220 ? 10.354 11.571 -63.449 1.00 36.38 220 GLY A C 1
ATOM 1664 O O . GLY A 1 220 ? 9.544 10.892 -62.818 1.00 36.38 220 GLY A O 1
ATOM 1665 N N . PRO A 1 221 ? 11.095 12.495 -62.796 1.00 46.19 221 PRO A N 1
ATOM 1666 C CA . PRO A 1 221 ? 11.111 12.593 -61.330 1.00 46.19 221 PRO A CA 1
ATOM 1667 C C . PRO A 1 221 ? 10.127 13.645 -60.787 1.00 46.19 221 PRO A C 1
ATOM 1669 O O . PRO A 1 221 ? 10.218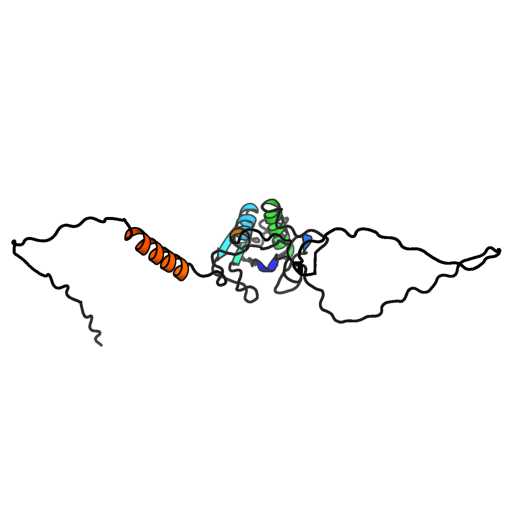 14.830 -61.116 1.00 46.19 221 PRO A O 1
ATOM 1672 N N . GLN A 1 222 ? 9.219 13.246 -59.887 1.00 45.66 222 GLN A N 1
ATOM 1673 C CA . GLN A 1 222 ? 8.313 14.176 -59.205 1.00 45.66 222 GLN A CA 1
ATOM 1674 C C . GLN A 1 222 ? 8.904 14.663 -57.868 1.00 45.66 222 GLN A C 1
ATOM 1676 O O . GLN A 1 222 ? 9.051 13.933 -56.892 1.00 45.66 222 GLN A O 1
ATOM 1681 N N . LYS A 1 223 ? 9.254 15.952 -57.865 1.00 42.16 223 LYS A N 1
ATOM 1682 C CA . LYS A 1 223 ? 9.814 16.759 -56.771 1.00 42.16 223 LYS A CA 1
ATOM 1683 C C . LYS A 1 223 ? 8.757 17.014 -55.680 1.00 42.16 223 LYS A C 1
ATOM 1685 O O . LYS A 1 223 ? 7.765 17.699 -55.930 1.00 42.16 223 LYS A O 1
ATOM 1690 N N . GLY A 1 224 ? 8.987 16.534 -54.456 1.00 50.94 224 GLY A N 1
ATOM 1691 C CA . GLY A 1 224 ? 8.164 16.852 -53.280 1.00 50.94 224 GLY A CA 1
ATOM 1692 C C . GLY A 1 224 ? 8.426 18.269 -52.747 1.00 50.94 224 GLY A C 1
ATOM 1693 O O . GLY A 1 224 ? 9.554 18.616 -52.398 1.00 50.94 224 GLY A O 1
ATOM 1694 N N . LYS A 1 225 ? 7.381 19.105 -52.683 1.00 49.69 225 LYS A N 1
ATOM 1695 C CA . LYS A 1 225 ? 7.416 20.482 -52.156 1.00 49.69 225 LYS A CA 1
ATOM 1696 C C . LYS A 1 225 ? 7.344 20.476 -50.620 1.00 49.69 225 LYS A C 1
ATOM 1698 O O . LY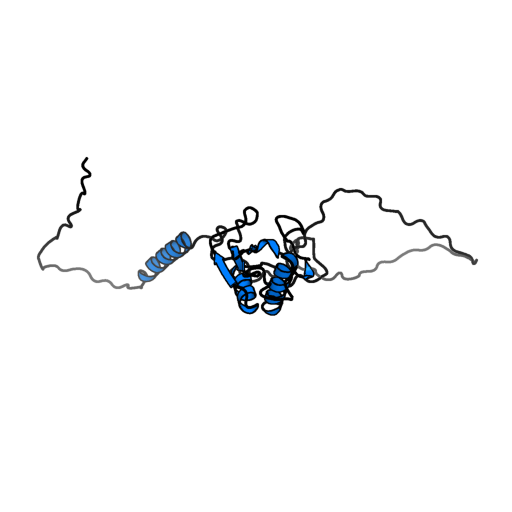S A 1 225 ? 6.363 20.009 -50.050 1.00 49.69 225 LYS A O 1
ATOM 1703 N N . ARG A 1 226 ? 8.350 21.049 -49.947 1.00 57.06 226 ARG A N 1
ATOM 1704 C CA . ARG A 1 226 ? 8.330 21.351 -48.500 1.00 57.06 226 ARG A CA 1
ATOM 1705 C C . ARG A 1 226 ? 7.581 22.669 -48.269 1.00 57.06 226 ARG A C 1
ATOM 1707 O O . ARG A 1 226 ? 7.904 23.675 -48.895 1.00 57.06 226 ARG A O 1
ATOM 1714 N N . LYS A 1 227 ? 6.587 22.669 -47.375 1.00 58.34 227 LYS A N 1
ATOM 1715 C CA . LYS A 1 227 ? 5.796 23.851 -47.001 1.00 58.34 227 LYS A CA 1
ATOM 1716 C C . LYS A 1 227 ? 6.481 24.571 -45.833 1.00 58.34 227 LYS A C 1
ATOM 1718 O O . LYS A 1 227 ? 6.536 24.045 -44.727 1.00 58.34 227 LYS A O 1
ATOM 1723 N N . VAL A 1 228 ? 7.020 25.758 -46.103 1.00 58.38 228 VAL A N 1
ATOM 1724 C CA . VAL A 1 228 ? 7.551 26.700 -45.105 1.00 58.38 228 VAL A CA 1
ATOM 1725 C C . VAL A 1 228 ? 6.372 27.443 -44.474 1.00 58.38 228 VAL A C 1
ATOM 1727 O O . VAL A 1 228 ? 5.578 28.055 -45.186 1.00 58.38 228 VAL A O 1
ATOM 1730 N N . VAL A 1 229 ? 6.247 27.386 -43.147 1.00 62.22 229 VAL A N 1
ATOM 1731 C CA . VAL A 1 229 ? 5.289 28.191 -42.376 1.00 62.22 229 VAL A CA 1
ATOM 1732 C C . VAL A 1 229 ? 6.036 29.395 -41.813 1.00 62.22 229 VAL A C 1
ATOM 1734 O O . VAL A 1 229 ? 6.992 29.245 -41.058 1.00 62.22 229 VAL A O 1
ATOM 1737 N N . ARG A 1 230 ? 5.614 30.595 -42.219 1.00 58.72 230 ARG A N 1
ATOM 1738 C CA . ARG A 1 230 ? 6.135 31.876 -41.736 1.00 58.72 230 ARG A CA 1
ATOM 1739 C C . ARG A 1 230 ? 5.246 32.374 -40.595 1.00 58.72 230 ARG A C 1
ATOM 1741 O O . ARG A 1 230 ? 4.054 32.577 -40.801 1.00 58.72 230 ARG A O 1
ATOM 1748 N N . VAL A 1 231 ? 5.842 32.584 -39.425 1.00 53.12 231 VAL A N 1
ATOM 1749 C CA . VAL A 1 231 ? 5.248 33.306 -38.289 1.00 53.12 231 VAL A CA 1
ATOM 1750 C C . VAL A 1 231 ? 5.276 34.809 -38.588 1.00 53.12 231 VAL A C 1
ATOM 1752 O O . VAL A 1 231 ? 6.265 35.324 -39.115 1.00 53.12 231 VAL A O 1
ATOM 1755 N N . ARG A 1 232 ? 4.180 35.507 -38.285 1.00 55.47 232 ARG A N 1
ATOM 1756 C CA . ARG A 1 232 ? 4.058 36.969 -38.317 1.00 55.47 232 ARG A CA 1
ATOM 1757 C C . ARG A 1 232 ? 3.433 37.434 -37.005 1.00 55.47 232 ARG A C 1
ATOM 1759 O O . ARG A 1 232 ? 2.431 36.845 -36.612 1.00 55.47 232 ARG A O 1
ATOM 1766 N N . GLY A 1 233 ? 3.971 38.541 -36.492 1.00 49.28 233 GLY A N 1
ATOM 1767 C CA . GLY A 1 233 ? 3.292 39.490 -35.606 1.00 49.28 233 GLY A CA 1
ATOM 1768 C C . GLY A 1 233 ? 3.477 39.200 -34.139 1.00 49.28 233 GLY A C 1
ATOM 1769 O O . GLY A 1 233 ? 2.624 38.464 -33.611 1.00 49.28 233 GLY A O 1
#

Solvent-accessible surface area (backbone atoms only — not comparable to full-atom values): 15258 Å² total; per-residue (Å²): 119,74,57,67,42,83,46,49,30,55,36,38,22,44,69,47,63,77,43,93,92,40,6,67,48,58,52,70,53,17,26,53,52,51,45,37,66,53,52,43,52,28,34,47,76,70,73,33,51,68,45,77,39,59,88,41,49,47,91,91,40,58,58,51,26,10,31,30,36,35,33,52,39,51,78,89,40,58,75,43,86,86,41,81,46,74,59,46,44,53,44,52,39,34,50,46,39,37,73,77,40,63,85,32,47,52,59,85,84,69,46,55,64,78,82,75,88,69,80,84,84,75,82,86,78,89,77,87,82,88,88,85,90,83,87,85,86,84,89,84,90,82,82,87,77,88,76,83,76,82,77,82,84,68,90,66,91,64,78,81,72,58,44,51,81,75,82,80,74,75,61,64,81,73,56,46,46,94,75,16,76,77,50,84,62,56,74,60,54,53,50,52,50,52,54,50,58,62,54,64,77,71,70,76,91,75,90,78,89,80,85,88,86,87,90,82,88,81,90,82,88,88,82,85,83,82,86,84,84,82,89,79,135

Mean predicted aligned error: 17.63 Å

Sequence (233 aa):
MARWTCIYPIYIDAKRPYGTGQRRVERAKSIWWPLSKDIAEATNRLGLGTLHEVNKAHPRDWENPGRVRVQWKKEGRLMNSAIKTKKQLLEMISLQIQHIKPENIPRPPYSTSPATGNASAAPPTNTASASNKGKAPATTKSKSPIAPQPKQNGKQMGGRRLPVSPEPLPPLASRVSPYSPALPTGVLIDTVKAGMNATENNTGPSGTLGAPSPFGASGGPQKGKRKVVRVRG

Organism: NCBI:txid40482

Secondary structure (DSSP, 8-state):
---EEEE-GGGGBTTSPBSTTSB-S-GGGSBSS--HHHHHHHHHHTT-EEEEETT--BTTBTTS--EEEEE-EETTEESSTT--SHHHHHHHHHHHHHHH-GGG--PSS---S--------------------------------PPPP-----------PPPPPPSSPPPHHHHS-TT-TTS--THHHHHHHHHHHHHHTT--------------------PPPP-PPPP--